Protein AF-A0A966KWI5-F1 (afdb_monomer_lite)

Structure (mmCIF, N/CA/C/O backbone):
data_AF-A0A966KWI5-F1
#
_entry.id   AF-A0A966KWI5-F1
#
loop_
_atom_site.group_PDB
_atom_site.id
_atom_site.type_symbol
_atom_site.label_atom_id
_atom_site.label_alt_id
_atom_site.label_comp_id
_atom_site.label_asym_id
_atom_site.label_entity_id
_atom_site.label_seq_id
_atom_site.pdbx_PDB_ins_code
_atom_site.Cartn_x
_atom_site.Cartn_y
_atom_site.Cartn_z
_atom_site.occupancy
_atom_site.B_iso_or_equiv
_atom_site.auth_seq_id
_atom_site.auth_comp_id
_atom_site.auth_asym_id
_atom_site.auth_atom_id
_atom_site.pdbx_PDB_model_num
ATOM 1 N N . MET A 1 1 ? 65.638 45.769 -23.137 1.00 37.91 1 MET A N 1
ATOM 2 C CA . MET A 1 1 ? 64.657 45.998 -24.219 1.00 37.91 1 MET A CA 1
ATOM 3 C C . MET A 1 1 ? 63.602 44.904 -24.096 1.00 37.91 1 MET A C 1
ATOM 5 O O . MET A 1 1 ? 63.977 43.747 -23.976 1.00 37.91 1 MET A O 1
ATOM 9 N N . ARG A 1 2 ? 62.335 45.302 -23.926 1.00 45.34 2 ARG A N 1
ATOM 10 C CA . ARG A 1 2 ? 61.154 44.465 -23.616 1.00 45.34 2 ARG A CA 1
ATOM 11 C C . ARG A 1 2 ? 60.855 43.459 -24.727 1.00 45.34 2 ARG A C 1
ATOM 13 O O . ARG A 1 2 ? 61.082 43.838 -25.860 1.00 45.34 2 ARG A O 1
ATOM 20 N N . LEU A 1 3 ? 60.252 42.308 -24.402 1.00 41.81 3 LEU A N 1
ATOM 21 C CA . LEU A 1 3 ? 59.228 41.566 -25.179 1.00 41.81 3 LEU A CA 1
ATOM 22 C C . LEU A 1 3 ? 59.050 40.169 -24.531 1.00 41.81 3 LEU A C 1
ATOM 24 O O . LEU A 1 3 ? 60.057 39.530 -24.275 1.00 41.81 3 LEU A O 1
ATOM 28 N N . HIS A 1 4 ? 57.901 39.562 -24.224 1.00 42.12 4 HIS A N 1
ATOM 29 C CA . HIS A 1 4 ? 56.489 39.901 -24.025 1.00 42.12 4 HIS A CA 1
ATOM 30 C C . HIS A 1 4 ? 55.896 38.714 -23.230 1.00 42.12 4 HIS A C 1
ATOM 32 O O . HIS A 1 4 ? 56.233 37.563 -23.502 1.00 42.12 4 HIS A O 1
ATOM 38 N N . HIS A 1 5 ? 55.010 38.980 -22.269 1.00 46.03 5 HIS A N 1
ATOM 39 C CA . HIS A 1 5 ? 54.179 37.954 -21.638 1.00 46.03 5 HIS A CA 1
ATOM 40 C C . HIS A 1 5 ? 53.128 37.473 -22.645 1.00 46.03 5 HIS A C 1
ATOM 42 O O . HIS A 1 5 ? 52.310 38.275 -23.090 1.00 46.03 5 HIS A O 1
ATOM 48 N N . VAL A 1 6 ? 53.136 36.185 -22.995 1.00 50.25 6 VAL A N 1
ATOM 49 C CA . VAL A 1 6 ? 52.039 35.556 -23.742 1.00 50.25 6 VAL A CA 1
ATOM 50 C C . VAL A 1 6 ? 51.315 34.602 -22.805 1.00 50.25 6 VAL A C 1
ATOM 52 O O . VAL A 1 6 ? 51.844 33.579 -22.378 1.00 50.25 6 VAL A O 1
ATOM 55 N N . SER A 1 7 ? 50.100 35.011 -22.460 1.00 51.38 7 SER A N 1
ATOM 56 C CA . SER A 1 7 ? 49.096 34.273 -21.712 1.00 51.38 7 SER A CA 1
ATOM 57 C C . SER A 1 7 ? 48.796 32.917 -22.353 1.00 51.38 7 SER A C 1
ATOM 59 O O . SER A 1 7 ? 48.392 32.861 -23.512 1.00 51.38 7 SER A O 1
ATOM 61 N N . VAL A 1 8 ? 48.889 31.836 -21.577 1.00 50.75 8 VAL A N 1
ATOM 62 C CA . VAL A 1 8 ? 48.226 30.561 -21.891 1.00 50.75 8 VAL A CA 1
ATOM 63 C C . VAL A 1 8 ? 47.136 30.361 -20.845 1.00 50.75 8 VAL A C 1
ATOM 65 O O . VAL A 1 8 ? 47.317 29.705 -19.826 1.00 50.75 8 VAL A O 1
ATOM 68 N N . ALA A 1 9 ? 46.009 31.026 -21.082 1.00 52.97 9 ALA A N 1
ATOM 69 C CA . ALA A 1 9 ? 44.757 30.833 -20.368 1.00 52.97 9 ALA A CA 1
ATOM 70 C C . ALA A 1 9 ? 43.683 30.513 -21.410 1.00 52.97 9 ALA A C 1
ATOM 72 O O . ALA A 1 9 ? 43.002 31.406 -21.897 1.00 52.97 9 ALA A O 1
ATOM 73 N N . ALA A 1 10 ? 43.596 29.247 -21.808 1.00 52.78 10 ALA A N 1
ATOM 74 C CA . ALA A 1 10 ? 42.456 28.644 -22.495 1.00 52.78 10 ALA A CA 1
ATOM 75 C C . ALA A 1 10 ? 42.740 27.143 -22.640 1.00 52.78 10 ALA A C 1
ATOM 77 O O . ALA A 1 10 ? 43.890 26.759 -22.800 1.00 52.78 10 ALA A O 1
ATOM 78 N N . VAL A 1 11 ? 41.695 26.315 -22.655 1.00 56.62 11 VAL A N 1
ATOM 79 C CA . VAL A 1 11 ? 41.714 24.840 -22.786 1.00 56.62 11 VAL A CA 1
ATOM 80 C C . VAL A 1 11 ? 41.785 24.061 -21.460 1.00 56.62 11 VAL A C 1
ATOM 82 O O . VAL A 1 11 ? 42.642 23.217 -21.241 1.00 56.62 11 VAL A O 1
ATOM 85 N N . ALA A 1 12 ? 40.797 24.282 -20.588 1.00 50.62 12 ALA A N 1
ATOM 86 C CA . ALA A 1 12 ? 40.360 23.270 -19.613 1.00 50.62 12 ALA A CA 1
ATOM 87 C C . ALA A 1 12 ? 38.839 23.336 -19.334 1.00 50.62 12 ALA A C 1
ATOM 89 O O . ALA A 1 12 ? 38.386 23.042 -18.235 1.00 50.62 12 ALA A O 1
ATOM 90 N N . CYS A 1 13 ? 38.033 23.750 -20.322 1.00 50.72 13 CYS A N 1
ATOM 91 C CA . CYS A 1 13 ? 36.570 23.894 -20.193 1.00 50.72 13 CYS A CA 1
ATOM 92 C C . CYS A 1 13 ? 35.756 22.905 -21.053 1.00 50.72 13 CYS A C 1
ATOM 94 O O . CYS A 1 13 ? 34.568 23.113 -21.258 1.00 50.72 13 CYS A O 1
ATOM 96 N N . ALA A 1 14 ? 36.359 21.819 -21.550 1.00 54.59 14 ALA A N 1
ATOM 97 C CA . ALA A 1 14 ? 35.672 20.847 -22.418 1.00 54.59 14 ALA A CA 1
ATOM 98 C C . ALA A 1 14 ? 35.285 19.518 -21.728 1.00 54.59 14 ALA A C 1
ATOM 100 O O . ALA A 1 14 ? 34.779 18.617 -22.386 1.00 54.59 14 ALA A O 1
ATOM 101 N N . GLY A 1 15 ? 35.518 19.373 -20.416 1.00 51.09 15 GLY A N 1
ATOM 102 C CA . GLY A 1 15 ? 35.294 18.110 -19.691 1.00 51.09 15 GLY A CA 1
ATOM 103 C C . GLY A 1 15 ? 33.918 17.942 -19.034 1.00 51.09 15 GLY A C 1
ATOM 104 O O . GLY A 1 15 ? 33.574 16.835 -18.638 1.00 51.09 15 GLY A O 1
ATOM 105 N N . LEU A 1 16 ? 33.113 19.002 -18.925 1.00 50.53 16 LEU A N 1
ATOM 106 C CA . LEU A 1 16 ? 31.747 18.924 -18.394 1.00 50.53 16 LEU A CA 1
ATOM 107 C C . LEU A 1 16 ? 30.740 18.769 -19.537 1.00 50.53 16 LEU A C 1
ATOM 109 O O . LEU A 1 16 ? 29.827 19.577 -19.698 1.00 50.53 16 LEU A O 1
ATOM 113 N N . MET A 1 17 ? 30.888 17.717 -20.346 1.00 50.53 17 MET A N 1
ATOM 114 C CA . MET A 1 17 ? 29.706 17.189 -21.017 1.00 50.53 17 MET A CA 1
ATOM 115 C C . MET A 1 17 ? 28.813 16.645 -19.913 1.00 50.53 17 MET A C 1
ATOM 117 O O . MET A 1 17 ? 29.129 15.641 -19.276 1.00 50.53 17 MET A O 1
ATOM 121 N N . ALA A 1 18 ? 27.742 17.385 -19.644 1.00 51.50 18 ALA A N 1
ATOM 122 C CA . ALA A 1 18 ? 26.632 16.943 -18.837 1.00 51.50 18 ALA A CA 1
ATOM 123 C C . ALA A 1 18 ? 26.335 15.480 -19.179 1.00 51.50 18 ALA A C 1
ATOM 125 O O . ALA A 1 18 ? 25.945 15.160 -20.302 1.00 51.50 18 ALA A O 1
ATOM 126 N N . LEU A 1 19 ? 26.519 14.595 -18.200 1.00 49.38 19 LEU A N 1
ATOM 127 C CA . LEU A 1 19 ? 25.809 13.329 -18.163 1.00 49.38 19 LEU A CA 1
ATOM 128 C C . LEU A 1 19 ? 24.331 13.695 -18.036 1.00 49.38 19 LEU A C 1
ATOM 130 O O . LEU A 1 19 ? 23.765 13.718 -16.945 1.00 49.38 19 LEU A O 1
ATOM 134 N N . SER A 1 20 ? 23.710 14.063 -19.154 1.00 49.69 20 SER A N 1
ATOM 135 C CA . SER A 1 20 ? 22.271 14.001 -19.292 1.00 49.69 20 SER A CA 1
ATOM 136 C C . SER A 1 20 ? 21.936 12.549 -19.001 1.00 49.69 20 SER A C 1
ATOM 138 O O . SER A 1 20 ? 22.238 11.668 -19.802 1.00 49.69 20 SER A O 1
ATOM 140 N N . ALA A 1 21 ? 21.412 12.276 -17.809 1.00 53.44 21 ALA A N 1
ATOM 141 C CA . ALA A 1 21 ? 20.785 11.004 -17.526 1.00 53.44 21 ALA A CA 1
ATOM 142 C C . ALA A 1 21 ? 19.612 10.902 -18.505 1.00 53.44 21 ALA A C 1
ATOM 144 O O . ALA A 1 21 ? 18.547 11.473 -18.279 1.00 53.44 21 ALA A O 1
ATOM 145 N N . TRP A 1 22 ? 19.848 10.268 -19.651 1.00 52.41 22 TRP A N 1
ATOM 146 C CA . TRP A 1 22 ? 18.795 9.929 -20.587 1.00 52.41 22 TRP A CA 1
ATOM 147 C C . TRP A 1 22 ? 17.906 8.932 -19.858 1.00 52.41 22 TRP A C 1
ATOM 149 O O . TRP A 1 22 ? 18.299 7.786 -19.635 1.00 52.41 22 TRP A O 1
ATOM 159 N N . ALA A 1 23 ? 16.735 9.393 -19.415 1.00 62.31 23 ALA A N 1
ATOM 160 C CA . ALA A 1 23 ? 15.689 8.497 -18.967 1.00 62.31 23 ALA A CA 1
ATOM 161 C C . ALA A 1 23 ? 15.410 7.541 -20.133 1.00 62.31 23 ALA A C 1
ATOM 163 O O . ALA A 1 23 ? 15.045 7.979 -21.225 1.00 62.31 23 ALA A O 1
ATOM 164 N N . GLY A 1 24 ? 15.681 6.250 -19.924 1.00 68.00 24 GLY A N 1
ATOM 165 C CA . GLY A 1 24 ? 15.338 5.224 -20.900 1.00 68.00 24 GLY A CA 1
ATOM 166 C C . GLY A 1 24 ? 13.832 5.238 -21.184 1.00 68.00 24 GLY A C 1
ATOM 167 O O . GLY A 1 24 ? 13.063 5.802 -20.399 1.00 68.00 24 GLY A O 1
ATOM 168 N N . PRO A 1 25 ? 13.390 4.640 -22.299 1.00 72.88 25 PRO A N 1
ATOM 169 C CA . PRO A 1 25 ? 11.966 4.523 -22.583 1.00 72.88 25 PRO A CA 1
ATOM 170 C C . PRO A 1 25 ? 11.237 3.863 -21.401 1.00 72.88 25 PRO A C 1
ATOM 172 O O . PRO A 1 25 ? 11.711 2.881 -20.831 1.00 72.88 25 PRO A O 1
ATOM 175 N N . LEU A 1 26 ? 10.080 4.417 -21.026 1.00 80.75 26 LEU A N 1
ATOM 176 C CA . LEU A 1 26 ? 9.190 3.840 -20.014 1.00 80.75 26 LEU A CA 1
ATOM 177 C C . LEU A 1 26 ? 8.320 2.743 -20.646 1.00 80.75 26 LEU A C 1
ATOM 179 O O . LEU A 1 26 ? 7.095 2.847 -20.704 1.00 80.75 26 LEU A O 1
ATOM 183 N N . ASP A 1 27 ? 8.964 1.700 -21.164 1.00 83.19 27 ASP A N 1
ATOM 184 C CA . ASP A 1 27 ? 8.314 0.507 -21.692 1.00 83.19 27 ASP A CA 1
ATOM 185 C C . ASP A 1 27 ? 8.237 -0.603 -20.629 1.00 83.19 27 ASP A C 1
ATOM 187 O O . ASP A 1 27 ? 9.052 -0.678 -19.708 1.00 83.19 27 ASP A O 1
ATOM 191 N N . LYS A 1 28 ? 7.228 -1.479 -20.737 1.00 86.69 28 LYS A N 1
ATOM 192 C CA . LYS A 1 28 ? 7.036 -2.639 -19.838 1.00 86.69 28 LYS A CA 1
ATOM 193 C C . LYS A 1 28 ? 7.054 -2.277 -18.343 1.00 86.69 28 LYS A C 1
ATOM 195 O O . LYS A 1 28 ? 7.599 -3.022 -17.528 1.00 86.69 28 LYS A O 1
ATOM 200 N N . THR A 1 29 ? 6.457 -1.143 -17.985 1.00 93.88 29 THR A N 1
ATOM 201 C CA . THR A 1 29 ? 6.431 -0.657 -16.603 1.00 93.88 29 THR A CA 1
ATOM 202 C C . THR A 1 29 ? 5.700 -1.631 -15.675 1.00 93.88 29 THR A C 1
ATOM 204 O O . THR A 1 29 ? 4.658 -2.198 -16.023 1.00 93.88 29 THR A O 1
ATOM 207 N N . GLU A 1 30 ? 6.237 -1.821 -14.469 1.00 95.50 30 GLU A N 1
ATOM 208 C CA . GLU A 1 30 ? 5.654 -2.663 -13.422 1.00 95.50 30 GLU A CA 1
ATOM 209 C C . GLU A 1 30 ? 5.607 -1.930 -12.077 1.00 95.50 30 GLU A C 1
ATOM 211 O O . GLU A 1 30 ? 6.585 -1.322 -11.654 1.00 95.50 30 GLU A O 1
ATOM 216 N N . CYS A 1 31 ? 4.500 -2.084 -11.349 1.00 96.38 31 CYS A N 1
ATOM 217 C CA . CYS A 1 31 ? 4.424 -1.802 -9.922 1.00 96.38 31 CYS A CA 1
ATOM 218 C C . CYS A 1 31 ? 4.156 -3.084 -9.131 1.00 96.38 31 CYS A C 1
ATOM 220 O O . CYS A 1 31 ? 3.127 -3.740 -9.309 1.00 96.38 31 CYS A O 1
ATOM 222 N N . VAL A 1 32 ? 5.076 -3.428 -8.232 1.00 96.81 32 VAL A N 1
ATOM 223 C CA . VAL A 1 32 ? 4.943 -4.557 -7.309 1.00 96.81 32 VAL A CA 1
ATOM 224 C C . VAL A 1 32 ? 4.226 -4.080 -6.050 1.00 96.81 32 VAL A C 1
ATOM 226 O O . VAL A 1 32 ? 4.755 -3.270 -5.288 1.00 96.81 32 VAL A O 1
ATOM 229 N N . ALA A 1 33 ? 3.026 -4.600 -5.807 1.00 95.81 33 ALA A N 1
ATOM 230 C CA . ALA A 1 33 ? 2.218 -4.331 -4.627 1.00 95.81 33 ALA A CA 1
ATOM 231 C C . ALA A 1 33 ? 2.449 -5.408 -3.547 1.00 95.81 33 ALA A C 1
ATOM 233 O O . ALA A 1 33 ? 2.091 -6.574 -3.754 1.00 95.81 33 ALA A O 1
ATOM 234 N N . PRO A 1 34 ? 2.948 -5.055 -2.346 1.00 93.00 3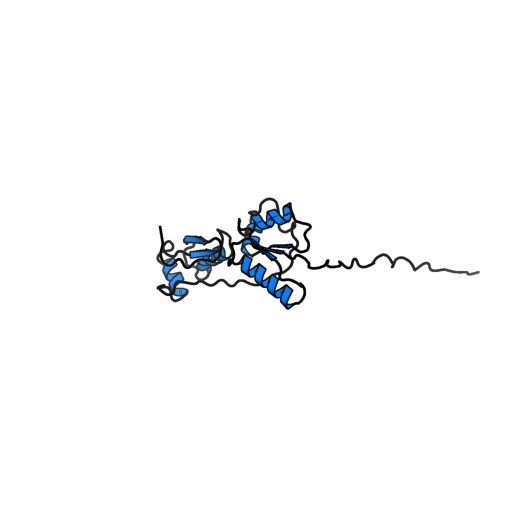4 PRO A N 1
ATOM 235 C CA . PRO A 1 34 ? 3.115 -6.007 -1.243 1.00 93.00 34 PRO A CA 1
ATOM 236 C C . PRO A 1 34 ? 1.819 -6.407 -0.512 1.00 93.00 34 PRO A C 1
ATOM 238 O O . PRO A 1 34 ? 1.795 -6.591 0.708 1.00 93.00 34 PRO A O 1
ATOM 241 N N . ALA A 1 35 ? 0.711 -6.532 -1.241 1.00 89.00 35 ALA A N 1
ATOM 242 C CA . ALA A 1 35 ? -0.606 -6.908 -0.733 1.00 89.00 35 ALA A CA 1
ATOM 243 C C . ALA A 1 35 ? -1.318 -7.855 -1.706 1.00 89.00 35 ALA A C 1
ATOM 245 O O . ALA A 1 35 ? -0.826 -8.155 -2.787 1.00 89.00 35 ALA A O 1
ATOM 246 N N . LYS A 1 36 ? -2.509 -8.312 -1.313 1.00 87.75 36 LYS A N 1
ATOM 247 C CA . LYS A 1 36 ? -3.495 -8.877 -2.242 1.00 87.75 36 LYS A CA 1
ATOM 248 C C . LYS A 1 36 ? -4.236 -7.748 -2.986 1.00 87.75 36 LYS A C 1
ATOM 250 O O . LYS A 1 36 ? -4.262 -6.622 -2.473 1.00 87.75 36 LYS A O 1
ATOM 255 N N . PRO A 1 37 ? -4.886 -8.046 -4.129 1.00 90.12 37 PRO A N 1
ATOM 256 C CA . PRO A 1 37 ? -5.750 -7.090 -4.821 1.00 90.12 37 PRO A CA 1
ATOM 257 C C . PRO A 1 37 ? -6.747 -6.409 -3.872 1.00 90.12 37 PRO A C 1
ATOM 259 O O . PRO A 1 37 ? -7.335 -7.056 -3.003 1.00 90.12 37 PRO A O 1
ATOM 262 N N . GLY A 1 38 ? -6.929 -5.096 -4.021 1.00 85.56 38 GLY A N 1
ATOM 263 C CA . GLY A 1 38 ? -7.835 -4.287 -3.202 1.00 85.56 38 GLY A CA 1
ATOM 264 C C . GLY A 1 38 ? -7.300 -3.849 -1.831 1.00 85.56 38 GLY A C 1
ATOM 265 O O . GLY A 1 38 ? -8.053 -3.225 -1.078 1.00 85.56 38 GLY A O 1
ATOM 266 N N . GLY A 1 39 ? -6.045 -4.169 -1.490 1.00 83.38 39 GLY A N 1
ATOM 267 C CA . GLY A 1 39 ? -5.347 -3.640 -0.309 1.00 83.38 39 GLY A CA 1
ATOM 268 C C . GLY A 1 39 ? -4.705 -2.262 -0.538 1.00 83.38 39 GLY A C 1
ATOM 269 O O . GLY A 1 39 ? -4.661 -1.769 -1.662 1.00 83.38 39 GLY A O 1
ATOM 270 N N . GLY A 1 40 ? -4.155 -1.652 0.518 1.00 84.69 40 GLY A N 1
ATOM 271 C CA . GLY A 1 40 ? -3.551 -0.310 0.443 1.00 84.69 40 GLY A CA 1
ATOM 272 C C . GLY A 1 40 ? -2.435 -0.185 -0.603 1.00 84.69 40 GLY A C 1
ATOM 273 O O . GLY A 1 40 ? -2.467 0.723 -1.424 1.00 84.69 40 GLY A O 1
ATOM 274 N N . PHE A 1 41 ? -1.510 -1.150 -0.659 1.00 90.81 41 PHE A N 1
ATOM 275 C CA . PHE A 1 41 ? -0.436 -1.151 -1.663 1.00 90.81 41 PHE A CA 1
ATOM 276 C C . PHE A 1 41 ? -0.934 -1.307 -3.111 1.00 90.81 41 PHE A C 1
ATOM 278 O O . PHE A 1 41 ? -0.316 -0.771 -4.026 1.00 90.81 41 PHE A O 1
ATOM 285 N N . ASP A 1 42 ? -2.048 -2.018 -3.332 1.00 92.50 42 ASP A N 1
ATOM 286 C CA . ASP A 1 42 ? -2.680 -2.113 -4.659 1.00 92.50 42 ASP A CA 1
ATOM 287 C C . ASP A 1 42 ? -3.208 -0.744 -5.099 1.00 92.50 42 ASP A C 1
ATOM 289 O O . ASP A 1 42 ? -2.995 -0.327 -6.234 1.00 92.50 42 ASP A O 1
ATOM 293 N N . LEU A 1 43 ? -3.842 -0.012 -4.176 1.00 90.44 43 LEU A N 1
ATOM 294 C CA . LEU A 1 43 ? -4.285 1.356 -4.431 1.00 90.44 43 LEU A CA 1
ATOM 295 C C . LEU A 1 43 ? -3.099 2.269 -4.766 1.00 90.44 43 LEU A C 1
ATOM 297 O O . LEU A 1 43 ? -3.180 3.023 -5.728 1.00 90.44 43 LEU A O 1
ATOM 301 N N . THR A 1 44 ? -1.984 2.161 -4.039 1.00 92.25 44 THR A N 1
ATOM 302 C CA . THR A 1 44 ? -0.750 2.904 -4.343 1.00 92.25 44 THR A CA 1
ATOM 303 C C . THR A 1 44 ? -0.261 2.636 -5.770 1.00 92.25 44 THR A C 1
ATOM 305 O O . THR A 1 44 ? 0.014 3.581 -6.507 1.00 92.25 44 THR A O 1
ATOM 308 N N . CYS A 1 45 ? -0.204 1.368 -6.194 1.00 95.19 45 CYS A N 1
ATOM 309 C CA . CYS A 1 45 ? 0.192 1.020 -7.560 1.00 95.19 45 CYS A CA 1
ATOM 310 C C . CYS A 1 45 ? -0.793 1.534 -8.616 1.00 95.19 45 CYS A C 1
ATOM 312 O O . CYS A 1 45 ? -0.365 2.001 -9.669 1.00 95.19 45 CYS A O 1
ATOM 314 N N . LYS A 1 46 ? -2.100 1.489 -8.339 1.00 93.69 46 LYS A N 1
ATOM 315 C CA . LYS A 1 46 ? -3.132 2.024 -9.240 1.00 93.69 46 LYS A CA 1
ATOM 316 C C . LYS A 1 46 ? -3.057 3.541 -9.374 1.00 93.69 46 LYS A C 1
ATOM 318 O O . LYS A 1 46 ? -3.188 4.046 -10.479 1.00 93.69 46 LYS A O 1
ATOM 323 N N . LEU A 1 47 ? -2.778 4.259 -8.286 1.00 92.25 47 LEU A N 1
ATOM 324 C CA . LEU A 1 47 ? -2.552 5.705 -8.332 1.00 92.25 47 LEU A CA 1
ATOM 325 C C . LEU A 1 47 ? -1.343 6.048 -9.206 1.00 92.25 47 LEU A C 1
ATOM 327 O O . LEU A 1 47 ? -1.436 6.933 -10.050 1.00 92.25 47 LEU A O 1
ATOM 331 N N . ALA A 1 48 ? -0.236 5.316 -9.057 1.00 93.38 48 ALA A N 1
ATOM 332 C CA . ALA A 1 48 ? 0.932 5.492 -9.917 1.00 93.38 48 ALA A CA 1
ATOM 333 C C . ALA A 1 48 ? 0.628 5.142 -11.388 1.00 93.38 48 ALA A C 1
ATOM 335 O O . ALA A 1 48 ? 1.052 5.863 -12.287 1.00 93.38 48 ALA A O 1
ATOM 336 N N . GLN A 1 49 ? -0.143 4.076 -11.636 1.00 94.06 49 GLN A N 1
ATOM 337 C CA . GLN A 1 49 ? -0.580 3.680 -12.979 1.00 94.06 49 GLN A CA 1
ATOM 338 C C . GLN A 1 49 ? -1.403 4.788 -13.646 1.00 94.06 49 GLN A C 1
ATOM 340 O O . GLN A 1 49 ? -1.073 5.186 -14.760 1.00 94.06 49 GLN A O 1
ATOM 345 N N . SER A 1 50 ? -2.437 5.299 -12.970 1.00 93.12 50 SE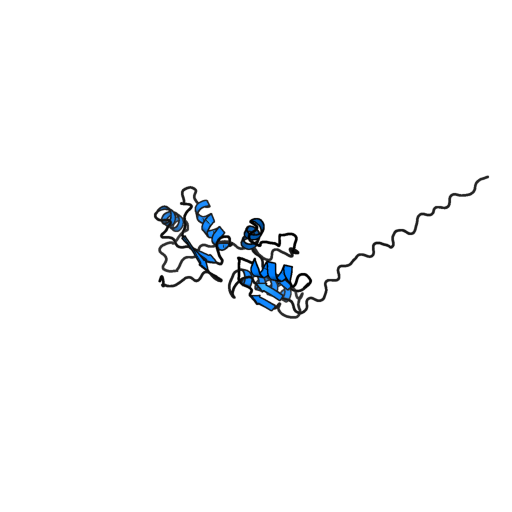R A N 1
ATOM 346 C CA . SER A 1 50 ? -3.268 6.390 -13.487 1.00 93.12 50 SER A CA 1
ATOM 347 C C . SER A 1 50 ? -2.451 7.661 -13.699 1.00 93.12 50 SER A C 1
ATOM 349 O O . SER A 1 50 ? -2.525 8.247 -14.768 1.00 93.12 50 SER A O 1
ATOM 351 N N . ALA A 1 51 ? -1.597 8.046 -12.746 1.00 92.06 51 ALA A N 1
ATOM 352 C CA . ALA A 1 51 ? -0.784 9.256 -12.864 1.00 92.06 51 ALA A CA 1
ATOM 353 C C . ALA A 1 51 ? 0.168 9.228 -14.075 1.00 92.06 51 ALA A C 1
ATOM 355 O O . ALA A 1 51 ? 0.304 10.229 -14.779 1.00 92.06 51 ALA A O 1
ATOM 356 N N . LEU A 1 52 ? 0.816 8.086 -14.337 1.00 91.75 52 LEU A N 1
ATOM 357 C CA . LEU A 1 52 ? 1.716 7.930 -15.485 1.00 91.75 52 LEU A CA 1
ATOM 358 C C . LEU A 1 52 ? 0.961 7.923 -16.819 1.00 91.75 52 LEU A C 1
ATOM 360 O O . LEU A 1 52 ? 1.422 8.536 -17.785 1.00 91.75 52 LEU A O 1
ATOM 364 N N . LEU A 1 53 ? -0.200 7.266 -16.858 1.00 92.38 53 LEU A N 1
ATOM 365 C CA . LEU A 1 53 ? -1.026 7.175 -18.057 1.00 92.38 53 LEU A CA 1
ATOM 366 C C . LEU A 1 53 ? -1.686 8.521 -18.397 1.00 92.38 53 LEU A C 1
ATOM 368 O O . LEU A 1 53 ? -1.569 8.994 -19.525 1.00 92.38 53 LEU A O 1
ATOM 372 N N . ASP A 1 54 ? -2.310 9.174 -17.416 1.00 93.31 54 ASP A N 1
ATOM 373 C CA . ASP A 1 54 ? -2.993 10.463 -17.583 1.00 93.31 54 ASP A CA 1
ATOM 374 C C . ASP A 1 54 ? -2.001 11.580 -17.938 1.00 93.31 54 ASP A C 1
ATOM 376 O O . ASP A 1 54 ? -2.291 12.454 -18.758 1.00 93.31 54 ASP A O 1
ATOM 380 N N . GLY A 1 55 ? -0.791 11.513 -17.372 1.00 91.12 55 GLY A N 1
ATOM 381 C CA . GLY A 1 55 ? 0.325 12.395 -17.711 1.00 91.12 55 GLY A CA 1
ATOM 382 C C . GLY A 1 55 ? 0.964 12.116 -19.076 1.00 91.12 55 GLY A C 1
ATOM 383 O O . GLY A 1 55 ? 1.857 12.856 -19.482 1.00 91.12 55 GLY A O 1
ATOM 384 N N . LYS A 1 56 ? 0.513 11.077 -19.798 1.00 89.94 56 LYS A N 1
ATOM 385 C CA . LYS A 1 56 ? 1.065 10.625 -21.088 1.00 89.94 56 LYS A CA 1
ATOM 386 C C . LYS A 1 56 ? 2.559 10.282 -21.024 1.00 89.94 56 LYS A C 1
ATOM 388 O O . LYS A 1 56 ? 3.275 10.432 -22.012 1.00 89.94 56 LYS A O 1
ATOM 393 N N . TYR A 1 57 ? 3.028 9.818 -19.866 1.00 88.56 57 TYR A N 1
ATOM 394 C CA . TYR A 1 57 ? 4.410 9.372 -19.671 1.00 88.56 57 TYR A CA 1
ATOM 395 C C . TYR A 1 57 ? 4.622 7.926 -20.128 1.00 88.56 57 TYR A C 1
ATOM 397 O O . TYR A 1 57 ? 5.742 7.542 -20.458 1.00 88.56 57 TYR A O 1
ATOM 405 N N . THR A 1 58 ? 3.554 7.128 -20.167 1.00 88.69 58 THR A N 1
ATOM 406 C CA . THR A 1 58 ? 3.558 5.742 -20.650 1.00 88.69 58 THR A CA 1
ATOM 407 C C . THR A 1 58 ? 2.531 5.568 -21.764 1.00 88.69 58 THR A C 1
ATOM 409 O O . THR A 1 58 ? 1.437 6.125 -21.692 1.00 88.69 58 THR A O 1
ATOM 412 N N . ALA A 1 59 ? 2.867 4.779 -22.788 1.00 86.69 59 ALA A N 1
ATOM 413 C CA . ALA A 1 59 ? 1.931 4.447 -23.866 1.00 86.69 59 ALA A CA 1
ATOM 414 C C . ALA A 1 59 ? 0.854 3.449 -23.406 1.00 86.69 59 ALA A C 1
ATOM 416 O O . ALA A 1 59 ? -0.310 3.581 -23.774 1.00 86.69 59 ALA A O 1
ATOM 417 N N . ASP A 1 60 ? 1.251 2.498 -22.558 1.00 89.75 60 ASP A N 1
ATOM 418 C CA . ASP A 1 60 ? 0.388 1.453 -22.016 1.00 89.75 60 ASP A CA 1
ATOM 419 C C . ASP A 1 60 ? 0.231 1.596 -20.494 1.00 89.75 60 ASP A C 1
ATOM 421 O O . ASP A 1 60 ? 1.132 2.119 -19.823 1.00 89.75 60 ASP A O 1
ATOM 425 N N . PRO A 1 61 ? -0.879 1.110 -19.906 1.00 89.31 61 PRO A N 1
ATOM 426 C CA . PRO A 1 61 ? -1.035 1.068 -18.459 1.00 89.31 61 PRO A CA 1
ATOM 427 C C . PRO A 1 61 ? 0.051 0.208 -17.799 1.00 89.31 61 PRO A C 1
ATOM 429 O O . PRO A 1 61 ? 0.262 -0.948 -18.169 1.00 89.31 61 PRO A O 1
ATOM 432 N N . MET A 1 62 ? 0.686 0.746 -16.757 1.00 94.44 62 MET A N 1
ATOM 433 C CA . MET A 1 62 ? 1.675 0.027 -15.949 1.00 94.44 62 MET A CA 1
ATOM 434 C C . MET A 1 62 ? 1.112 -1.280 -15.379 1.00 94.44 62 MET A C 1
ATOM 436 O O . MET A 1 62 ? 0.036 -1.293 -14.784 1.00 94.44 62 MET A O 1
ATOM 440 N N . ARG A 1 63 ? 1.844 -2.391 -15.495 1.00 95.50 63 ARG A N 1
ATOM 441 C CA . ARG A 1 63 ? 1.413 -3.687 -14.952 1.00 95.50 63 ARG A CA 1
ATOM 442 C C . ARG A 1 63 ? 1.482 -3.683 -13.425 1.00 95.50 63 ARG A C 1
ATOM 444 O O . ARG A 1 63 ? 2.503 -3.316 -12.859 1.00 95.50 63 ARG A O 1
ATOM 451 N N . VAL A 1 64 ? 0.446 -4.176 -12.748 1.00 96.56 64 VAL A N 1
ATOM 452 C CA . VAL A 1 64 ? 0.474 -4.385 -11.289 1.00 96.56 64 VAL A CA 1
ATOM 453 C C . VAL A 1 64 ? 0.698 -5.864 -10.984 1.00 96.56 64 VAL A C 1
ATOM 455 O O . VAL A 1 64 ? -0.023 -6.719 -11.499 1.00 96.56 64 VAL A O 1
ATOM 458 N N . SER A 1 65 ? 1.693 -6.180 -10.156 1.00 96.06 65 SER A N 1
ATOM 459 C CA . SER A 1 65 ? 1.921 -7.529 -9.622 1.00 96.06 65 SER A CA 1
ATOM 460 C C . SER A 1 65 ? 1.787 -7.554 -8.107 1.00 96.06 65 SER A C 1
ATOM 462 O O . SER A 1 65 ? 1.904 -6.529 -7.443 1.00 96.06 65 SER A O 1
ATOM 464 N N . TYR A 1 66 ? 1.520 -8.732 -7.549 1.00 95.38 66 TYR A N 1
ATOM 465 C CA . TYR A 1 66 ? 1.222 -8.890 -6.129 1.00 95.38 66 TYR A CA 1
ATOM 466 C C . TYR A 1 66 ? 2.239 -9.811 -5.468 1.00 95.38 66 TYR A C 1
ATOM 468 O O . TYR A 1 66 ? 2.394 -10.963 -5.868 1.00 95.38 66 TYR A O 1
ATOM 476 N N . MET A 1 67 ? 2.896 -9.313 -4.423 1.00 94.94 67 MET A N 1
ATOM 477 C CA . MET A 1 67 ? 3.873 -10.072 -3.641 1.00 94.94 67 MET A CA 1
ATOM 478 C C . MET A 1 67 ? 3.646 -9.837 -2.140 1.00 94.94 67 MET A C 1
ATOM 480 O O . MET A 1 67 ? 4.386 -9.089 -1.497 1.00 94.94 67 MET A O 1
ATOM 484 N N . PRO A 1 68 ? 2.579 -10.416 -1.561 1.00 91.19 68 PRO A N 1
ATOM 485 C CA . PRO A 1 68 ? 2.226 -10.181 -0.167 1.00 91.19 68 PRO A CA 1
ATOM 486 C C . PRO A 1 68 ? 3.250 -10.797 0.795 1.00 91.19 68 PRO A C 1
ATOM 488 O O . PRO A 1 68 ? 3.691 -11.927 0.608 1.00 91.19 68 PRO A O 1
ATOM 491 N N . GLY A 1 69 ? 3.552 -10.087 1.884 1.00 88.19 69 GLY A N 1
ATOM 492 C CA . GLY A 1 69 ? 4.343 -10.629 2.992 1.00 88.19 69 GLY A CA 1
ATOM 493 C C . GLY A 1 69 ? 5.135 -9.570 3.756 1.00 88.19 69 GLY A C 1
ATOM 494 O O . GLY A 1 69 ? 5.667 -8.629 3.169 1.00 88.19 69 GLY A O 1
ATOM 495 N N . GLY A 1 70 ? 5.196 -9.718 5.085 1.00 87.81 70 GLY A N 1
ATOM 496 C CA . GLY A 1 70 ? 6.071 -8.923 5.958 1.00 87.81 70 GLY A CA 1
ATOM 497 C C . GLY A 1 70 ? 5.887 -7.402 5.877 1.00 87.81 70 GLY A C 1
ATOM 498 O O . GLY A 1 70 ? 6.850 -6.672 6.078 1.00 87.81 70 GLY A O 1
ATOM 499 N N . ILE A 1 71 ? 4.686 -6.913 5.537 1.00 89.06 71 ILE A N 1
ATOM 500 C CA . ILE A 1 71 ? 4.395 -5.472 5.366 1.00 89.06 71 ILE A CA 1
ATOM 501 C C . ILE A 1 71 ? 5.376 -4.833 4.358 1.00 89.06 71 ILE A C 1
ATOM 503 O O . ILE A 1 71 ? 5.896 -3.740 4.561 1.00 89.06 71 ILE A O 1
ATOM 507 N N . GLY A 1 72 ? 5.680 -5.538 3.268 1.00 91.50 72 GLY A N 1
ATOM 508 C CA . GLY A 1 72 ? 6.620 -5.066 2.248 1.00 91.50 72 GLY A CA 1
ATOM 509 C C . GLY A 1 72 ? 7.973 -5.763 2.255 1.00 91.50 72 GLY A C 1
ATOM 510 O O . GLY A 1 72 ? 8.632 -5.736 1.225 1.00 91.50 72 GLY A O 1
ATOM 511 N N . ALA A 1 73 ? 8.363 -6.443 3.339 1.00 92.50 73 ALA A N 1
ATOM 512 C CA . ALA A 1 73 ? 9.697 -7.041 3.448 1.00 92.50 73 ALA A CA 1
ATOM 513 C C . ALA A 1 73 ? 10.006 -8.059 2.338 1.00 92.50 73 ALA A C 1
ATOM 515 O O . ALA A 1 73 ? 11.114 -8.078 1.811 1.00 92.50 73 ALA A O 1
ATOM 516 N N . VAL A 1 74 ? 9.024 -8.882 1.945 1.00 93.44 74 VAL A N 1
ATOM 517 C CA . VAL A 1 74 ? 9.223 -9.901 0.898 1.00 93.44 74 VAL A CA 1
ATOM 518 C C . VAL A 1 74 ? 9.487 -9.248 -0.458 1.00 93.44 74 VAL A C 1
ATOM 520 O O . VAL A 1 74 ? 10.488 -9.558 -1.097 1.00 93.44 74 VAL A O 1
ATOM 523 N N . ALA A 1 75 ? 8.627 -8.312 -0.869 1.00 94.44 75 ALA A N 1
ATOM 524 C CA . ALA A 1 75 ? 8.778 -7.590 -2.130 1.00 94.44 75 ALA A CA 1
ATOM 525 C C . ALA A 1 75 ? 10.056 -6.745 -2.160 1.00 94.44 75 ALA A C 1
ATOM 527 O O . ALA A 1 75 ? 10.786 -6.771 -3.145 1.00 94.44 75 ALA A O 1
ATOM 528 N N . TYR A 1 76 ? 10.348 -6.047 -1.061 1.00 95.06 76 TYR A N 1
ATOM 529 C CA . TYR A 1 76 ? 11.545 -5.230 -0.912 1.00 95.06 76 TYR A CA 1
ATOM 530 C C . TYR A 1 76 ? 12.813 -6.062 -1.110 1.00 95.06 76 TYR A C 1
ATOM 532 O O . TYR A 1 76 ? 13.612 -5.783 -1.999 1.00 95.06 76 TYR A O 1
ATOM 540 N N . ASN A 1 77 ? 12.949 -7.147 -0.345 1.00 94.44 77 ASN A N 1
ATOM 541 C CA . ASN A 1 77 ? 14.129 -8.000 -0.408 1.00 94.44 77 ASN A CA 1
ATOM 542 C C . ASN A 1 77 ? 14.256 -8.705 -1.762 1.00 94.44 77 ASN A C 1
ATOM 544 O O . ASN A 1 77 ? 15.366 -8.836 -2.268 1.00 94.44 77 ASN A O 1
ATOM 548 N N . ALA A 1 78 ? 13.145 -9.141 -2.366 1.00 94.44 78 ALA A N 1
ATOM 549 C CA . ALA A 1 78 ? 13.170 -9.785 -3.675 1.00 94.44 78 ALA A CA 1
ATOM 550 C C . ALA A 1 78 ? 13.673 -8.834 -4.772 1.00 94.44 78 ALA A C 1
ATOM 552 O O . ALA A 1 78 ? 14.538 -9.217 -5.559 1.00 94.44 78 ALA A O 1
ATOM 553 N N . ILE A 1 79 ? 13.180 -7.591 -4.804 1.00 94.62 79 ILE A N 1
ATOM 554 C CA . ILE A 1 79 ? 13.598 -6.610 -5.813 1.00 94.62 79 ILE A CA 1
ATOM 555 C C . ILE A 1 79 ? 15.048 -6.182 -5.605 1.00 94.62 79 ILE A C 1
ATOM 557 O O . ILE A 1 79 ? 15.823 -6.229 -6.557 1.00 94.62 79 ILE A O 1
ATOM 561 N N . VAL A 1 80 ? 15.443 -5.850 -4.375 1.00 94.00 80 VAL A N 1
ATOM 562 C CA . VAL A 1 80 ? 16.822 -5.434 -4.079 1.00 94.00 80 VAL A CA 1
ATOM 563 C C . VAL A 1 80 ? 17.822 -6.554 -4.385 1.00 94.00 80 VAL A C 1
ATOM 565 O O . VAL A 1 80 ? 18.880 -6.302 -4.954 1.00 94.00 80 VAL A O 1
ATOM 568 N N . ALA A 1 81 ? 17.490 -7.805 -4.053 1.00 94.06 81 ALA A N 1
ATOM 569 C CA . ALA A 1 81 ? 18.405 -8.925 -4.249 1.00 94.06 81 ALA A CA 1
ATOM 570 C C . ALA A 1 81 ? 18.491 -9.408 -5.705 1.00 94.06 81 ALA A C 1
ATOM 572 O O . ALA A 1 81 ? 19.558 -9.847 -6.128 1.00 94.06 81 ALA A O 1
ATOM 573 N N . GLN A 1 82 ? 17.380 -9.397 -6.449 1.00 93.56 82 GLN A N 1
ATOM 574 C CA . GLN A 1 82 ? 17.282 -10.106 -7.736 1.00 93.56 82 GLN A CA 1
ATOM 575 C C . GLN A 1 82 ? 17.075 -9.180 -8.935 1.00 93.56 82 GLN A C 1
ATOM 577 O O . GLN A 1 82 ? 17.448 -9.540 -10.048 1.00 93.56 82 GLN A O 1
ATOM 582 N N . ARG A 1 83 ? 16.463 -8.009 -8.732 1.00 92.81 83 ARG A N 1
ATOM 583 C CA . ARG A 1 83 ? 16.037 -7.092 -9.801 1.00 92.81 83 ARG A CA 1
ATOM 584 C C . ARG A 1 83 ? 16.514 -5.633 -9.589 1.00 92.81 83 ARG A C 1
ATOM 586 O O . ARG A 1 83 ? 15.787 -4.722 -9.979 1.00 92.81 83 ARG A O 1
ATOM 593 N N . PRO A 1 84 ? 17.711 -5.349 -9.020 1.00 87.25 84 PRO A N 1
ATOM 594 C CA . PRO A 1 84 ? 18.101 -3.978 -8.655 1.00 87.25 84 PRO A CA 1
ATOM 595 C C . PRO A 1 84 ? 18.360 -3.058 -9.859 1.00 87.25 84 PRO A C 1
ATOM 597 O O . PRO A 1 84 ? 18.323 -1.839 -9.719 1.00 87.25 84 PRO A O 1
ATOM 600 N N . ALA A 1 85 ? 18.637 -3.628 -11.036 1.00 86.19 85 ALA A N 1
ATOM 601 C CA . ALA A 1 85 ? 18.942 -2.884 -12.260 1.00 86.19 85 ALA A CA 1
ATOM 602 C C . ALA A 1 85 ? 17.705 -2.588 -13.130 1.00 86.19 85 ALA A C 1
ATOM 604 O O . ALA A 1 85 ? 17.830 -2.000 -14.205 1.00 86.19 85 ALA A O 1
ATOM 605 N N . GLU A 1 86 ? 16.512 -3.018 -12.715 1.00 89.00 86 GLU A N 1
ATOM 606 C CA . GLU A 1 86 ? 15.300 -2.794 -13.495 1.00 89.00 86 GLU A CA 1
ATOM 607 C C . GLU A 1 86 ? 14.764 -1.373 -13.317 1.00 89.00 86 GLU A C 1
ATOM 609 O O . GLU A 1 86 ? 14.135 -1.035 -12.318 1.00 89.00 86 GLU A O 1
ATOM 614 N N . ASN A 1 87 ? 14.976 -0.537 -14.332 1.00 86.88 87 ASN A N 1
ATOM 615 C CA . ASN A 1 87 ? 14.650 0.889 -14.273 1.00 86.88 87 ASN A CA 1
ATOM 616 C C . ASN A 1 87 ? 13.144 1.204 -14.315 1.00 86.88 87 ASN A C 1
ATOM 618 O O . ASN A 1 87 ? 12.743 2.271 -13.851 1.00 86.88 87 ASN A O 1
ATOM 622 N N . ASN A 1 88 ? 12.327 0.288 -14.846 1.00 91.50 88 ASN A N 1
ATOM 623 C CA 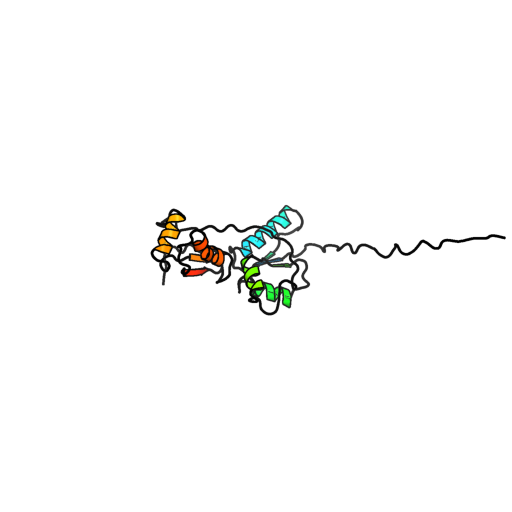. ASN A 1 88 ? 10.888 0.481 -15.077 1.00 91.50 88 ASN A CA 1
ATOM 624 C C . ASN A 1 88 ? 10.012 -0.286 -14.066 1.00 91.50 88 ASN A C 1
ATOM 626 O O . ASN A 1 88 ? 8.795 -0.374 -14.242 1.00 91.50 88 ASN A O 1
ATOM 630 N N . THR A 1 89 ? 10.622 -0.824 -13.004 1.00 94.12 89 THR A N 1
ATOM 631 C CA . THR A 1 89 ? 9.937 -1.543 -11.925 1.00 94.12 89 THR A CA 1
ATOM 632 C C . THR A 1 89 ? 9.959 -0.702 -10.653 1.00 94.12 89 THR A C 1
ATOM 634 O O . THR A 1 89 ? 11.017 -0.317 -10.160 1.00 94.12 89 THR A O 1
ATOM 637 N N . ILE A 1 90 ? 8.784 -0.440 -10.087 1.00 94.69 90 ILE A N 1
ATOM 638 C CA . ILE A 1 90 ? 8.627 0.249 -8.804 1.00 94.69 90 ILE A CA 1
ATOM 639 C C . ILE A 1 90 ? 7.983 -0.682 -7.777 1.00 94.69 90 ILE A C 1
ATOM 641 O O . ILE A 1 90 ? 7.222 -1.585 -8.120 1.00 94.69 90 ILE A O 1
ATOM 645 N N . VAL A 1 91 ? 8.267 -0.462 -6.494 1.00 95.50 91 VAL A N 1
ATOM 646 C CA . VAL A 1 91 ? 7.651 -1.212 -5.391 1.00 95.50 91 VAL A CA 1
ATOM 647 C C . VAL A 1 91 ? 6.808 -0.257 -4.567 1.00 95.50 91 VAL A C 1
ATOM 649 O O . VAL A 1 91 ? 7.306 0.766 -4.098 1.00 95.50 91 VAL A O 1
ATOM 652 N N . ALA A 1 92 ? 5.534 -0.590 -4.368 1.00 94.88 92 ALA A N 1
ATOM 653 C CA . ALA A 1 92 ? 4.687 0.182 -3.473 1.00 94.88 92 ALA A CA 1
ATOM 654 C C . ALA A 1 92 ? 5.190 0.045 -2.029 1.00 94.88 92 ALA A C 1
ATOM 656 O O . ALA A 1 92 ? 5.385 -1.059 -1.519 1.00 94.88 92 ALA A O 1
ATOM 657 N N . PHE A 1 93 ? 5.366 1.182 -1.363 1.00 92.75 93 PHE A N 1
ATOM 658 C CA . PHE A 1 93 ?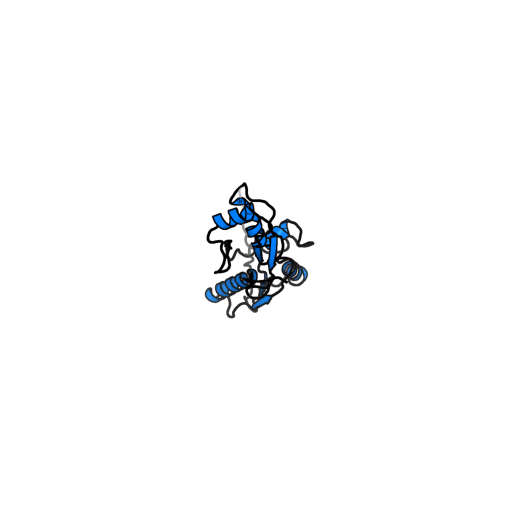 5.899 1.269 -0.009 1.00 92.75 93 PHE A CA 1
ATOM 659 C C . PHE A 1 93 ? 5.012 2.174 0.850 1.00 92.75 93 PHE A C 1
ATOM 661 O O . PHE A 1 93 ? 4.331 3.057 0.336 1.00 92.75 93 PHE A O 1
ATOM 668 N N . SER A 1 94 ? 4.979 1.929 2.159 1.00 89.94 94 SER A N 1
ATOM 669 C CA . SER A 1 94 ? 4.081 2.613 3.099 1.00 89.94 94 SER A CA 1
ATOM 670 C C . SER A 1 94 ? 4.832 3.052 4.349 1.00 89.94 94 SER A C 1
ATOM 672 O O . SER A 1 94 ? 5.905 2.525 4.645 1.00 89.94 94 SER A O 1
ATOM 674 N N . GLY A 1 95 ? 4.240 3.936 5.155 1.00 87.12 95 GLY A N 1
ATOM 675 C CA . GLY A 1 95 ? 4.834 4.315 6.442 1.00 87.12 95 GLY A CA 1
ATOM 676 C C . GLY A 1 95 ? 5.006 3.135 7.412 1.00 87.12 95 GLY A C 1
ATOM 677 O O . GLY A 1 95 ? 5.924 3.135 8.222 1.00 87.12 95 GLY A O 1
ATOM 678 N N . GLY A 1 96 ? 4.180 2.088 7.303 1.00 87.50 96 GLY A N 1
ATOM 679 C CA . GLY A 1 96 ? 4.311 0.866 8.108 1.00 87.50 96 GLY A CA 1
ATOM 680 C C . GLY A 1 96 ? 5.480 -0.001 7.645 1.00 87.50 96 GLY A C 1
ATOM 681 O O . GLY A 1 96 ? 6.194 -0.579 8.461 1.00 87.50 96 GLY A O 1
ATOM 682 N N . SER A 1 97 ? 5.726 -0.032 6.333 1.00 90.81 97 SER A N 1
ATOM 683 C CA . SER A 1 97 ? 6.935 -0.637 5.767 1.00 90.81 97 SER A CA 1
ATOM 684 C C . SER A 1 97 ? 8.179 0.109 6.236 1.00 90.81 97 SER A C 1
ATOM 686 O O . SER A 1 97 ? 9.135 -0.526 6.667 1.00 90.81 97 SER A O 1
ATOM 688 N N . LEU A 1 98 ? 8.135 1.446 6.230 1.00 90.56 98 LEU A N 1
ATOM 689 C CA . LEU A 1 98 ? 9.244 2.288 6.674 1.00 90.56 98 LEU A CA 1
ATOM 690 C C . LEU A 1 98 ? 9.546 2.103 8.161 1.00 90.56 98 LEU A C 1
ATOM 692 O O . LEU A 1 98 ? 10.707 1.953 8.527 1.00 90.56 98 LEU A O 1
ATOM 696 N N . LEU A 1 99 ? 8.516 2.044 9.013 1.00 89.62 99 LEU A N 1
ATOM 697 C CA . LEU A 1 99 ? 8.709 1.757 10.434 1.00 89.62 99 LEU A CA 1
ATOM 698 C C . LEU A 1 99 ? 9.365 0.389 10.635 1.00 89.62 99 LEU A C 1
ATOM 700 O O . LEU A 1 99 ? 10.310 0.267 11.407 1.00 89.62 99 LEU A O 1
ATOM 704 N N . ASN A 1 100 ? 8.882 -0.646 9.947 1.00 90.75 100 ASN A N 1
ATOM 705 C CA . ASN A 1 100 ? 9.462 -1.979 10.071 1.00 90.75 100 ASN A CA 1
ATOM 706 C C . ASN A 1 100 ? 10.905 -2.042 9.549 1.00 90.75 100 ASN A C 1
ATOM 708 O O . ASN A 1 100 ? 11.724 -2.733 10.155 1.00 90.75 100 ASN A O 1
ATOM 712 N N . LEU A 1 101 ? 11.219 -1.321 8.471 1.00 92.81 101 LEU A N 1
ATOM 713 C CA . LEU A 1 101 ? 12.580 -1.166 7.961 1.00 92.81 101 LEU A CA 1
ATOM 714 C C . LEU A 1 101 ? 13.479 -0.503 9.015 1.00 92.81 101 LEU A C 1
ATOM 716 O O . LEU A 1 101 ? 14.506 -1.068 9.374 1.00 92.81 101 LEU A O 1
ATOM 720 N N . ALA A 1 102 ? 13.038 0.616 9.600 1.00 90.94 102 ALA A N 1
ATOM 721 C CA . ALA A 1 102 ? 13.758 1.323 10.662 1.00 90.94 102 ALA A CA 1
ATOM 722 C C . ALA A 1 102 ? 13.925 0.484 11.945 1.00 90.94 102 ALA A C 1
ATOM 724 O O . ALA A 1 102 ? 14.893 0.644 12.681 1.00 90.94 102 ALA A O 1
ATOM 725 N N . GLN A 1 103 ? 12.999 -0.441 12.210 1.00 90.25 103 GLN A N 1
ATOM 726 C CA . GLN A 1 103 ? 13.092 -1.417 13.301 1.00 90.25 103 GLN A CA 1
ATOM 727 C C . GLN A 1 103 ? 13.978 -2.632 12.965 1.00 90.25 103 GLN A C 1
ATOM 729 O O . GLN A 1 103 ? 14.034 -3.573 13.756 1.00 90.25 103 GLN A O 1
ATOM 734 N N . GLY A 1 104 ? 14.621 -2.669 11.794 1.00 90.62 104 GLY A N 1
ATOM 735 C CA . GLY A 1 104 ? 15.480 -3.776 11.364 1.00 90.62 104 GLY A CA 1
ATOM 736 C C . GLY A 1 104 ? 14.728 -5.058 10.991 1.00 90.62 104 GLY A C 1
ATOM 737 O O . GLY A 1 104 ? 15.338 -6.111 10.819 1.00 90.62 104 GLY A O 1
ATOM 738 N N . LYS A 1 105 ? 13.398 -5.011 10.833 1.00 90.00 105 LYS A N 1
ATOM 739 C CA . LYS A 1 105 ? 12.575 -6.202 10.543 1.00 90.00 105 LYS A CA 1
ATOM 740 C C . LYS A 1 105 ? 12.686 -6.691 9.098 1.00 90.00 105 LYS A C 1
ATOM 742 O O . LYS A 1 105 ? 12.187 -7.768 8.786 1.00 90.00 105 LYS A O 1
ATOM 747 N N . PHE A 1 106 ? 13.301 -5.905 8.217 1.00 91.38 106 PHE A N 1
ATOM 748 C CA . PHE A 1 106 ? 13.534 -6.271 6.816 1.00 91.38 106 PHE A CA 1
ATOM 749 C C . PHE A 1 106 ? 14.816 -7.106 6.644 1.00 91.38 106 PHE A C 1
ATOM 751 O O . PHE A 1 106 ? 15.011 -7.739 5.605 1.00 91.38 106 PHE A O 1
ATOM 758 N N . GLY A 1 107 ? 15.638 -7.208 7.695 1.00 89.44 107 GLY A N 1
ATOM 759 C CA . GLY A 1 107 ? 16.823 -8.052 7.727 1.00 89.44 107 GLY A CA 1
ATOM 760 C C . GLY A 1 107 ? 18.030 -7.369 7.096 1.00 89.44 107 GLY A C 1
ATOM 761 O O . GLY A 1 107 ? 18.494 -6.352 7.595 1.00 89.44 107 GLY A O 1
ATOM 762 N N . ARG A 1 108 ? 18.569 -7.973 6.031 1.00 87.56 108 ARG A N 1
ATOM 763 C CA . ARG A 1 108 ? 19.865 -7.600 5.444 1.00 87.56 108 ARG A CA 1
ATOM 764 C C . ARG A 1 108 ? 19.877 -6.216 4.790 1.00 87.56 108 ARG A C 1
ATOM 766 O O . ARG A 1 108 ? 20.919 -5.572 4.822 1.00 87.56 108 ARG A O 1
ATOM 773 N N . TYR A 1 109 ? 18.777 -5.824 4.152 1.00 91.38 109 TYR A N 1
ATOM 774 C CA . TYR A 1 109 ? 18.718 -4.618 3.330 1.00 91.38 109 TYR A CA 1
ATOM 775 C C . TYR A 1 109 ? 18.087 -3.456 4.101 1.00 91.38 109 TYR A C 1
ATOM 777 O O . TYR A 1 109 ? 17.057 -3.628 4.759 1.00 91.38 109 TYR A O 1
ATOM 785 N N . GLY A 1 110 ? 18.714 -2.287 4.007 1.00 92.00 110 GLY A N 1
ATOM 786 C CA . GLY A 1 110 ? 18.340 -1.038 4.664 1.00 92.00 110 GLY A CA 1
ATOM 787 C C . GLY A 1 110 ? 17.868 0.026 3.676 1.00 92.00 110 GLY A C 1
ATOM 788 O O . GLY A 1 110 ? 17.748 -0.217 2.478 1.00 92.00 110 GLY A O 1
ATOM 789 N N . GLU A 1 111 ? 17.613 1.231 4.176 1.00 91.38 111 GLU A N 1
ATOM 790 C CA . GLU A 1 111 ? 17.083 2.379 3.429 1.00 91.38 111 GLU A CA 1
ATOM 791 C C . GLU A 1 111 ? 17.996 2.900 2.312 1.00 91.38 111 GLU A C 1
ATOM 793 O O . GLU A 1 111 ? 17.522 3.615 1.428 1.00 91.38 111 GLU A O 1
ATOM 798 N N . ASN A 1 112 ? 19.279 2.534 2.352 1.00 92.44 112 ASN A N 1
ATOM 799 C CA . ASN A 1 112 ? 20.293 2.938 1.377 1.00 92.44 112 ASN A CA 1
ATOM 800 C C . ASN A 1 112 ? 20.414 1.965 0.192 1.00 92.44 112 ASN A C 1
ATOM 802 O O . ASN A 1 112 ? 21.089 2.279 -0.783 1.00 92.44 112 ASN A O 1
ATOM 806 N N . ASP A 1 113 ? 19.757 0.802 0.252 1.00 92.12 113 ASP A N 1
ATOM 807 C CA . ASP A 1 113 ? 19.805 -0.212 -0.813 1.00 92.12 113 ASP A CA 1
ATOM 808 C C . ASP A 1 113 ? 18.759 0.022 -1.918 1.00 92.12 113 ASP A C 1
ATOM 810 O O . ASP A 1 113 ? 18.655 -0.754 -2.869 1.00 92.12 113 ASP A O 1
ATOM 814 N N . VAL A 1 114 ? 17.961 1.087 -1.799 1.00 91.56 114 VAL A N 1
ATOM 815 C CA . VAL A 1 114 ? 16.918 1.457 -2.759 1.00 91.56 114 VAL A CA 1
ATOM 816 C C . VAL A 1 114 ? 16.994 2.927 -3.131 1.00 91.56 114 VAL A C 1
ATOM 818 O O . VAL A 1 114 ? 17.444 3.778 -2.366 1.00 91.56 114 VAL A O 1
ATOM 821 N N . ARG A 1 115 ? 16.463 3.246 -4.312 1.00 91.06 115 ARG A N 1
ATOM 822 C CA . ARG A 1 115 ? 16.220 4.626 -4.721 1.00 91.06 115 ARG A CA 1
ATOM 823 C C . ARG A 1 115 ? 14.789 5.024 -4.377 1.00 91.06 115 ARG A C 1
ATOM 825 O O . ARG A 1 115 ? 13.845 4.568 -5.020 1.00 91.06 115 ARG A O 1
ATOM 832 N N . TRP A 1 116 ? 14.633 5.916 -3.406 1.00 91.75 116 TRP A N 1
ATOM 833 C CA . TRP A 1 116 ? 13.344 6.533 -3.095 1.00 91.75 116 TRP A CA 1
ATOM 834 C C . TRP A 1 116 ? 12.904 7.435 -4.252 1.00 91.75 116 TRP A C 1
ATOM 836 O O . TRP A 1 116 ? 13.645 8.325 -4.661 1.00 91.75 116 TRP A O 1
ATOM 846 N N . LEU A 1 117 ? 11.719 7.172 -4.809 1.00 90.06 117 LEU A N 1
ATOM 847 C CA . LEU A 1 117 ? 11.233 7.863 -6.009 1.00 90.06 117 LEU A CA 1
ATOM 848 C C . LEU A 1 117 ? 10.347 9.058 -5.661 1.00 90.06 117 LEU A C 1
ATOM 850 O O . LEU A 1 117 ? 10.691 10.196 -5.959 1.00 90.06 117 LEU A O 1
ATOM 854 N N . ALA A 1 118 ? 9.196 8.795 -5.045 1.00 89.06 118 ALA A N 1
ATOM 855 C CA . ALA A 1 118 ? 8.218 9.819 -4.708 1.00 89.06 118 ALA A CA 1
ATOM 856 C C . ALA A 1 118 ? 7.227 9.309 -3.658 1.00 89.06 118 ALA A C 1
ATOM 858 O O . ALA A 1 118 ? 6.951 8.111 -3.567 1.00 89.06 118 ALA A O 1
ATOM 859 N N . ALA A 1 119 ? 6.637 10.243 -2.913 1.00 87.94 119 ALA A N 1
ATOM 860 C CA . ALA A 1 119 ? 5.419 9.997 -2.156 1.00 87.94 119 ALA A CA 1
ATOM 861 C C . ALA A 1 119 ? 4.214 10.256 -3.072 1.00 87.94 119 ALA A C 1
ATOM 863 O O . ALA A 1 119 ? 4.004 11.381 -3.516 1.00 87.94 119 ALA A O 1
ATOM 864 N N . VAL A 1 120 ? 3.436 9.214 -3.371 1.00 84.62 120 VAL A N 1
ATOM 865 C CA . VAL A 1 120 ? 2.295 9.301 -4.307 1.00 84.62 120 VAL A CA 1
ATOM 866 C C . VAL A 1 120 ? 0.964 9.627 -3.627 1.00 84.62 120 VAL A C 1
ATOM 868 O O . VAL A 1 120 ? -0.022 9.908 -4.299 1.00 84.62 120 VAL A O 1
ATOM 871 N N . GLY A 1 121 ? 0.910 9.581 -2.297 1.00 79.50 121 GLY A N 1
ATOM 872 C CA . GLY A 1 121 ? -0.302 9.889 -1.552 1.00 79.50 121 GLY A CA 1
ATOM 873 C C . GLY A 1 121 ? -0.100 9.832 -0.044 1.00 79.50 121 GLY A C 1
ATOM 874 O O . GLY A 1 121 ? 0.849 9.222 0.450 1.00 79.50 121 GLY A O 1
ATOM 875 N N . SER A 1 122 ? -1.032 10.461 0.667 1.00 81.44 122 SER A N 1
ATOM 876 C CA . SER A 1 122 ? -1.135 10.421 2.125 1.00 81.44 122 SER A CA 1
ATOM 877 C C . SER A 1 122 ? -2.341 9.579 2.516 1.00 81.44 122 SER A C 1
ATOM 879 O O . SER A 1 122 ? -3.424 9.755 1.958 1.00 81.44 122 SER A O 1
ATOM 881 N N . ASP A 1 123 ? -2.164 8.675 3.479 1.00 74.81 123 ASP A N 1
ATOM 882 C CA . ASP A 1 123 ? -3.253 7.863 4.007 1.00 74.81 123 ASP A CA 1
ATOM 883 C C . ASP A 1 123 ? -3.812 8.476 5.299 1.00 74.81 123 ASP A C 1
ATOM 885 O O . ASP A 1 123 ? -3.098 8.736 6.266 1.00 74.81 123 ASP A O 1
ATOM 889 N N . PHE A 1 124 ? -5.117 8.736 5.328 1.00 77.56 124 PHE A N 1
ATOM 890 C CA . PHE A 1 124 ? -5.790 9.190 6.542 1.00 77.56 124 PHE A CA 1
ATOM 891 C C . PHE A 1 124 ? -6.458 7.994 7.211 1.00 77.56 124 PHE A C 1
ATOM 893 O O . PHE A 1 124 ? -7.156 7.210 6.569 1.00 77.56 124 PHE A O 1
ATOM 900 N N . GLY A 1 125 ? -6.215 7.830 8.511 1.00 76.69 125 GLY A N 1
ATOM 901 C CA . GLY A 1 125 ? -6.867 6.784 9.288 1.00 76.69 125 GLY A CA 1
ATOM 902 C C . GLY A 1 125 ? -8.338 7.105 9.499 1.00 76.69 125 GLY A C 1
ATOM 903 O O . GLY A 1 125 ? -8.669 8.188 9.973 1.00 76.69 125 GLY A O 1
ATOM 904 N N . ALA A 1 126 ? -9.206 6.149 9.189 1.00 81.44 126 ALA A N 1
ATOM 905 C CA . ALA A 1 126 ? -10.620 6.213 9.517 1.00 81.44 126 ALA A CA 1
ATOM 906 C C . ALA A 1 126 ? -10.999 4.980 10.336 1.00 81.44 126 ALA A C 1
ATOM 908 O O . ALA A 1 126 ? -10.638 3.856 9.984 1.00 81.44 126 ALA A O 1
ATOM 909 N N . VAL A 1 127 ? -11.747 5.189 11.419 1.00 84.00 127 VAL A N 1
ATOM 910 C CA . VAL A 1 127 ? -12.398 4.092 12.133 1.00 84.00 127 VAL A CA 1
ATOM 911 C C . VAL A 1 127 ? -13.775 3.903 11.525 1.00 84.00 127 VAL A C 1
ATOM 913 O O . VAL A 1 127 ? -14.595 4.818 11.530 1.00 84.00 127 VAL A O 1
ATOM 916 N N . ILE A 1 128 ? -14.013 2.711 10.990 1.00 86.94 128 ILE A N 1
ATOM 917 C CA . ILE A 1 128 ? -15.269 2.347 10.345 1.00 86.94 128 ILE A CA 1
ATOM 918 C C . ILE A 1 128 ? -15.868 1.187 11.130 1.00 86.94 128 ILE A C 1
ATOM 920 O O . ILE A 1 128 ? -15.178 0.225 11.466 1.00 86.94 128 ILE A O 1
ATOM 924 N N . VAL A 1 129 ? -17.160 1.285 11.418 1.00 89.44 129 VAL A N 1
ATOM 925 C CA . VAL A 1 129 ? -17.927 0.249 12.110 1.00 89.44 129 VAL A CA 1
ATOM 926 C C . VAL A 1 129 ? -18.979 -0.336 11.173 1.00 89.44 129 VAL A C 1
ATOM 928 O O . VAL A 1 129 ? -19.302 0.252 10.142 1.00 89.44 129 VAL A O 1
ATOM 931 N N . ALA A 1 130 ? -19.509 -1.511 11.514 1.00 89.19 130 ALA A N 1
ATOM 932 C CA . ALA A 1 130 ? -20.658 -2.062 10.803 1.00 89.19 130 ALA A CA 1
ATOM 933 C C . ALA A 1 130 ? -21.882 -1.143 10.958 1.00 89.19 130 ALA A C 1
ATOM 935 O O . ALA A 1 130 ? -22.021 -0.455 11.969 1.00 89.19 130 ALA A O 1
ATOM 936 N N . ASP A 1 131 ? -22.790 -1.168 9.984 1.00 89.75 131 ASP A N 1
ATOM 937 C CA . ASP A 1 131 ? -23.979 -0.303 9.973 1.00 89.75 131 ASP A CA 1
ATOM 938 C C . ASP A 1 131 ? -24.869 -0.508 11.219 1.00 89.75 131 ASP A C 1
ATOM 940 O O . ASP A 1 131 ? -25.323 0.434 11.876 1.00 89.75 131 ASP A O 1
ATOM 944 N N . ASN A 1 132 ? -24.988 -1.766 11.654 1.00 90.50 132 ASN A N 1
ATOM 945 C CA . ASN A 1 132 ? -25.691 -2.169 12.871 1.00 90.50 132 ASN A CA 1
ATOM 946 C C . ASN A 1 132 ? -24.881 -1.981 14.172 1.00 90.50 132 ASN A C 1
ATOM 948 O O . ASN A 1 132 ? -25.282 -2.484 15.221 1.00 90.50 132 ASN A O 1
ATOM 952 N N . SER A 1 133 ? -23.740 -1.289 14.133 1.00 88.81 133 SER A N 1
ATOM 953 C CA . SER A 1 133 ? -22.910 -1.063 15.317 1.00 88.81 133 SER A CA 1
ATOM 954 C C . SER A 1 133 ? -23.593 -0.121 16.316 1.00 88.81 133 SER A C 1
ATOM 956 O O . SER A 1 133 ? -24.142 0.912 15.903 1.00 88.81 133 SER A O 1
ATOM 958 N N . PRO A 1 134 ? -23.507 -0.411 17.629 1.00 87.62 134 PRO A N 1
ATOM 959 C CA . PRO A 1 134 ? -23.943 0.511 18.675 1.00 87.62 134 PRO A CA 1
ATOM 960 C C . PRO A 1 134 ? -23.007 1.721 18.825 1.00 87.62 134 PRO A C 1
ATOM 962 O O . PRO A 1 134 ? -23.399 2.719 19.417 1.00 87.62 134 PRO A O 1
ATOM 965 N N . LEU A 1 135 ? -21.780 1.653 18.295 1.00 89.94 135 LEU A N 1
ATOM 966 C CA . LEU A 1 135 ? -20.827 2.762 18.323 1.00 89.94 135 LEU A CA 1
ATOM 967 C C . LEU A 1 135 ? -21.192 3.760 17.223 1.00 89.94 135 LEU A C 1
ATOM 969 O O . LEU A 1 135 ? -21.117 3.416 16.044 1.00 89.94 135 LEU A O 1
ATOM 973 N N . LYS A 1 136 ? -21.584 4.981 17.596 1.00 90.38 136 LYS A N 1
ATOM 974 C CA . LYS A 1 136 ? -21.979 6.031 16.641 1.00 90.38 136 LYS A CA 1
ATOM 975 C C . LYS A 1 136 ? -20.995 7.195 16.596 1.00 90.38 136 LYS A C 1
ATOM 977 O O . LYS A 1 136 ? -21.017 7.983 15.657 1.00 90.38 136 LYS A O 1
ATOM 982 N N . SER A 1 137 ? -20.108 7.286 17.579 1.00 90.19 137 SER A N 1
ATOM 983 C CA . SER A 1 137 ? -19.091 8.324 17.665 1.00 90.19 137 SER A CA 1
ATOM 984 C C . SER A 1 137 ? -17.751 7.782 18.163 1.00 90.19 137 SER A C 1
ATOM 986 O O . SER A 1 137 ? -17.664 6.723 18.788 1.00 90.19 137 SER A O 1
ATOM 988 N N . MET A 1 138 ? -16.691 8.564 17.951 1.00 85.19 138 MET A N 1
ATOM 989 C CA . MET A 1 138 ? -15.373 8.284 18.530 1.00 85.19 138 MET A CA 1
ATOM 990 C C . MET A 1 138 ? -15.414 8.254 20.069 1.00 85.19 138 MET A C 1
ATOM 992 O O . MET A 1 138 ? -14.695 7.486 20.703 1.00 85.19 138 MET A O 1
ATOM 996 N N . LYS A 1 139 ? -16.297 9.050 20.687 1.00 86.25 139 LYS A N 1
ATOM 997 C CA . LYS A 1 139 ? -16.490 9.058 22.143 1.00 86.25 139 LYS A CA 1
ATOM 998 C C . LYS A 1 139 ? -17.061 7.732 22.648 1.00 86.25 139 LYS A C 1
ATOM 1000 O O . LYS A 1 139 ? -16.629 7.252 23.698 1.00 86.25 139 LYS A O 1
ATOM 1005 N N . ASP A 1 140 ? -17.984 7.132 21.899 1.00 87.88 140 ASP A N 1
ATOM 1006 C CA . ASP A 1 140 ? -18.555 5.826 22.245 1.00 87.88 140 ASP A CA 1
ATOM 1007 C C . ASP A 1 140 ? -17.487 4.740 22.163 1.00 87.88 140 ASP A C 1
ATOM 1009 O O . ASP A 1 140 ? -17.397 3.899 23.054 1.00 87.88 140 ASP A O 1
ATOM 1013 N N . LEU A 1 141 ? -16.630 4.799 21.136 1.00 85.94 141 LEU A N 1
ATOM 1014 C CA . LEU A 1 141 ? -15.506 3.880 20.980 1.00 85.94 141 LEU A CA 1
ATOM 1015 C C . LEU A 1 141 ? -14.539 3.974 22.167 1.00 85.94 141 LEU A C 1
ATOM 1017 O O . LEU A 1 141 ? -14.250 2.960 22.796 1.00 85.94 141 LEU A O 1
ATOM 1021 N N . VAL A 1 142 ? -14.089 5.181 22.523 1.00 85.06 142 VAL A N 1
ATOM 1022 C CA . VAL A 1 142 ? -13.187 5.389 23.670 1.00 85.06 142 VAL A CA 1
ATOM 1023 C C . VAL A 1 142 ? -13.833 4.911 24.973 1.00 85.06 142 VAL A C 1
ATOM 1025 O O . VAL A 1 142 ? -13.178 4.256 25.781 1.00 85.06 142 VAL A O 1
ATOM 1028 N N . THR A 1 143 ? -15.126 5.183 25.174 1.00 87.31 143 THR A N 1
ATOM 1029 C CA . THR A 1 143 ? -15.876 4.698 26.345 1.00 87.31 143 THR A CA 1
ATOM 1030 C C . THR A 1 143 ? -15.936 3.170 26.381 1.00 87.31 143 THR A C 1
ATOM 1032 O O . THR A 1 143 ? -15.687 2.572 27.427 1.00 87.31 143 THR A O 1
ATOM 1035 N N . ALA A 1 144 ? -16.216 2.527 25.246 1.00 86.12 144 ALA A N 1
ATOM 1036 C CA . ALA A 1 144 ? -16.281 1.074 25.141 1.00 86.12 144 ALA A CA 1
ATOM 1037 C C . ALA A 1 144 ? -14.920 0.415 25.423 1.00 86.12 144 ALA A C 1
ATOM 1039 O O . ALA A 1 144 ? -14.865 -0.572 26.157 1.00 86.12 144 ALA A O 1
ATOM 1040 N N . ILE A 1 145 ? -13.827 0.992 24.910 1.00 84.94 145 ILE A N 1
ATOM 1041 C CA . ILE A 1 145 ? -12.456 0.523 25.167 1.00 84.94 145 ILE A CA 1
ATOM 1042 C C . ILE A 1 145 ? -12.094 0.694 26.646 1.00 84.94 145 ILE A C 1
ATOM 1044 O O . ILE A 1 145 ? -11.558 -0.231 27.249 1.00 84.94 145 ILE A O 1
ATOM 1048 N N . LYS A 1 146 ? -12.426 1.839 27.264 1.00 83.31 146 LYS A N 1
ATOM 1049 C CA . LYS A 1 146 ? -12.201 2.074 28.702 1.00 83.31 146 LYS A CA 1
ATOM 1050 C C . LYS A 1 146 ? -12.957 1.074 29.578 1.00 83.31 146 LYS A C 1
ATOM 1052 O O . LYS A 1 146 ? -12.404 0.586 30.558 1.00 83.31 146 LYS A O 1
ATOM 1057 N N . ALA A 1 147 ? -14.207 0.771 29.230 1.00 86.75 147 ALA A N 1
ATOM 1058 C CA . ALA A 1 147 ? -15.045 -0.142 29.999 1.00 86.75 147 ALA A CA 1
ATOM 1059 C C . ALA A 1 147 ? -14.589 -1.603 29.875 1.00 86.75 147 ALA A C 1
ATOM 1061 O O . ALA A 1 147 ? -14.588 -2.335 30.864 1.00 86.75 147 ALA A O 1
ATOM 1062 N N . ASN A 1 148 ? -14.227 -2.049 28.668 1.00 82.62 148 ASN A N 1
ATOM 1063 C CA . ASN A 1 148 ? -13.709 -3.393 28.454 1.00 82.62 148 ASN A CA 1
ATOM 1064 C C . ASN A 1 148 ? -12.798 -3.453 27.209 1.00 82.62 148 ASN A C 1
ATOM 1066 O O . ASN A 1 148 ? -13.286 -3.706 26.101 1.00 82.62 148 ASN A O 1
ATOM 1070 N N . PRO A 1 149 ? -11.476 -3.288 27.381 1.00 74.94 149 PRO A N 1
ATOM 1071 C CA . PRO A 1 149 ? -10.536 -3.221 26.261 1.00 74.94 149 PRO A CA 1
ATOM 1072 C C . PRO A 1 149 ? -10.487 -4.493 25.401 1.00 74.94 149 PRO A C 1
ATOM 1074 O O . PRO A 1 149 ? -10.183 -4.436 24.213 1.00 74.94 149 PRO A O 1
ATOM 1077 N N . GLY A 1 150 ? -10.808 -5.653 25.981 1.00 78.38 150 GLY A N 1
ATOM 1078 C CA . GLY A 1 150 ? -10.810 -6.935 25.271 1.00 78.38 150 GLY A CA 1
ATOM 1079 C C . GLY A 1 150 ? -12.050 -7.175 24.405 1.00 78.38 150 GLY A C 1
ATOM 1080 O O . GLY A 1 150 ? -12.025 -8.051 23.544 1.00 78.38 150 GLY A O 1
ATOM 1081 N N . LYS A 1 151 ? -13.141 -6.420 24.610 1.00 80.69 151 LYS A N 1
ATOM 1082 C CA . LYS A 1 151 ? -14.386 -6.582 23.834 1.00 80.69 151 LYS A CA 1
ATOM 1083 C C . LYS A 1 151 ? -14.380 -5.832 22.509 1.00 80.69 151 LYS A C 1
ATOM 1085 O O . LYS A 1 151 ? -15.127 -6.207 21.606 1.00 80.69 151 LYS A O 1
ATOM 1090 N N . VAL A 1 152 ? -13.583 -4.774 22.395 1.00 80.75 152 VAL A N 1
ATOM 1091 C CA . VAL A 1 152 ? -13.454 -4.022 21.148 1.00 80.75 152 VAL A CA 1
ATOM 1092 C C . VAL A 1 152 ? -12.381 -4.695 20.304 1.00 80.75 152 VAL A C 1
ATOM 1094 O O . VAL A 1 152 ? -11.208 -4.725 20.668 1.00 80.75 152 VAL A O 1
ATOM 1097 N N . VAL A 1 153 ? -12.808 -5.270 19.181 1.00 81.88 153 VAL A N 1
ATOM 1098 C CA . VAL A 1 153 ? -11.918 -5.939 18.233 1.00 81.88 153 VAL A CA 1
ATOM 1099 C C . VAL A 1 153 ? -11.706 -5.031 17.033 1.00 81.88 153 VAL A C 1
ATOM 1101 O O . VAL A 1 153 ? -12.643 -4.745 16.287 1.00 81.88 153 VAL A O 1
ATOM 1104 N N . PHE A 1 154 ? -10.463 -4.610 16.825 1.00 81.50 154 PHE A N 1
ATOM 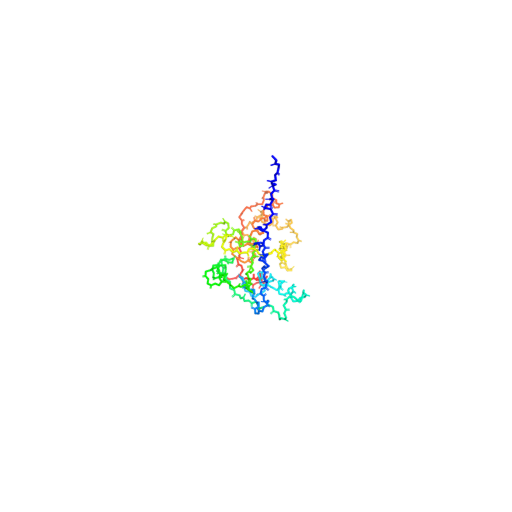1105 C CA . PHE A 1 154 ? -10.063 -3.853 15.647 1.00 81.50 154 PHE A CA 1
ATOM 1106 C C . PHE A 1 154 ? -9.710 -4.801 14.504 1.00 81.50 154 PHE A C 1
ATOM 1108 O O . PHE A 1 154 ? -8.882 -5.696 14.662 1.00 81.50 154 PHE A O 1
ATOM 1115 N N . GLY A 1 155 ? -10.315 -4.597 13.335 1.00 80.31 155 GLY A N 1
ATOM 1116 C CA . GLY A 1 155 ? -9.832 -5.181 12.087 1.00 80.31 155 GLY A CA 1
ATOM 1117 C C . GLY A 1 155 ? -8.869 -4.209 11.417 1.00 80.31 155 GLY A C 1
ATOM 1118 O O . GLY A 1 155 ? -9.282 -3.113 11.051 1.00 80.31 155 GLY A O 1
ATOM 1119 N N . ALA A 1 156 ? -7.608 -4.602 11.243 1.00 75.00 156 ALA A N 1
ATOM 1120 C CA . ALA A 1 156 ? -6.587 -3.770 10.605 1.00 75.00 156 ALA A CA 1
ATOM 1121 C C . ALA A 1 156 ? -5.975 -4.490 9.398 1.00 75.00 156 ALA A C 1
ATOM 1123 O O . ALA A 1 156 ? -5.756 -5.702 9.443 1.00 75.00 156 ALA A O 1
ATOM 1124 N N . GLY A 1 157 ? -5.694 -3.767 8.314 1.00 72.12 157 GLY A N 1
ATOM 1125 C CA . GLY A 1 157 ? -4.961 -4.295 7.169 1.00 72.12 157 GLY A CA 1
ATOM 1126 C C . GLY A 1 157 ? -3.476 -4.490 7.486 1.00 72.12 157 GLY A C 1
ATOM 1127 O O . GLY A 1 157 ? -2.803 -3.604 8.001 1.00 72.12 157 GLY A O 1
ATOM 1128 N N . GLY A 1 158 ? -2.937 -5.658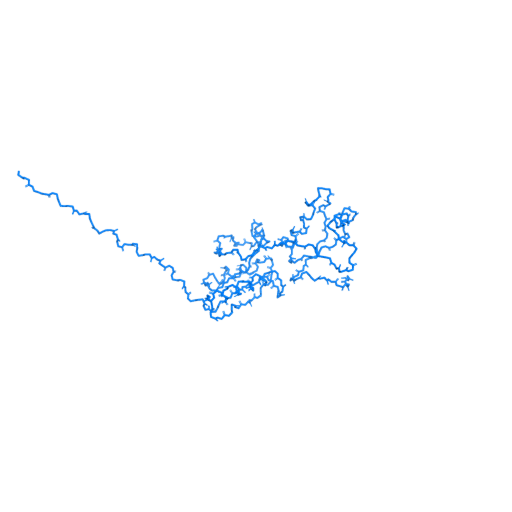 7.141 1.00 73.75 158 GLY A N 1
ATOM 1129 C CA . GLY A 1 158 ? -1.559 -6.043 7.445 1.00 73.75 158 GLY A CA 1
ATOM 1130 C C . GLY A 1 158 ? -1.393 -6.671 8.832 1.00 73.75 158 GLY A C 1
ATOM 1131 O O . GLY A 1 158 ? -2.361 -7.033 9.493 1.00 73.75 158 GLY A O 1
ATOM 1132 N N . SER A 1 159 ? -0.141 -6.870 9.248 1.00 74.06 159 SER A N 1
ATOM 1133 C CA . SER A 1 159 ? 0.220 -7.455 10.549 1.00 74.06 159 SER A CA 1
ATOM 1134 C C . SER A 1 159 ? 0.594 -6.382 11.579 1.00 74.06 159 SER A C 1
ATOM 1136 O O . SER A 1 159 ? 0.521 -5.185 11.300 1.00 74.06 159 SER A O 1
ATOM 1138 N N . VAL A 1 160 ? 1.023 -6.796 12.774 1.00 78.12 160 VAL A N 1
ATOM 1139 C CA . VAL A 1 160 ? 1.593 -5.893 13.790 1.00 78.12 160 VAL A CA 1
ATOM 1140 C C . VAL A 1 160 ? 2.714 -5.043 13.176 1.00 78.12 160 VAL A C 1
ATOM 1142 O O . VAL A 1 160 ? 3.601 -5.575 12.504 1.00 78.12 160 VAL A O 1
ATOM 1145 N N . GLY A 1 161 ? 2.658 -3.725 13.387 1.00 77.81 161 GLY A N 1
ATOM 1146 C CA . GLY A 1 161 ? 3.573 -2.747 12.780 1.00 77.81 161 GLY A CA 1
ATOM 1147 C C . GLY A 1 161 ? 3.139 -2.206 11.409 1.00 77.81 161 GLY A C 1
ATOM 1148 O O . GLY A 1 161 ? 3.806 -1.338 10.857 1.00 77.81 161 GLY A O 1
ATOM 1149 N N . SER A 1 162 ? 2.022 -2.681 10.849 1.00 79.88 162 SER A N 1
ATOM 1150 C CA . SER A 1 162 ? 1.416 -2.077 9.652 1.00 79.88 162 SER A CA 1
ATOM 1151 C C . SER A 1 162 ? 0.817 -0.701 9.949 1.00 79.88 162 SER A C 1
ATOM 1153 O O . SER A 1 162 ? 0.577 -0.354 11.107 1.00 79.88 162 SER A O 1
ATOM 1155 N N . GLN A 1 163 ? 0.536 0.084 8.902 1.00 81.38 163 GLN A N 1
ATOM 1156 C CA . GLN A 1 163 ? -0.088 1.400 9.072 1.00 81.38 163 GLN A CA 1
ATOM 1157 C C . GLN A 1 163 ? -1.445 1.336 9.770 1.00 81.38 163 GLN A C 1
ATOM 1159 O O . GLN A 1 163 ? -1.692 2.151 10.657 1.00 81.38 163 GLN A O 1
ATOM 1164 N N . ASP A 1 164 ? -2.287 0.362 9.433 1.00 80.69 164 ASP A N 1
ATOM 1165 C CA . ASP A 1 164 ? -3.604 0.221 10.057 1.00 80.69 164 ASP A CA 1
ATOM 1166 C C . ASP A 1 164 ? -3.482 -0.242 11.509 1.00 80.69 164 ASP A C 1
ATOM 1168 O O . ASP A 1 164 ? -4.201 0.246 12.381 1.00 80.69 164 ASP A O 1
ATOM 1172 N N . TRP A 1 165 ? -2.525 -1.132 11.798 1.00 80.88 165 TRP A N 1
ATOM 1173 C CA . TRP A 1 165 ? -2.245 -1.542 13.171 1.00 80.88 165 TRP A CA 1
ATOM 1174 C C . TRP A 1 165 ? -1.770 -0.362 14.022 1.00 80.88 165 TRP A C 1
ATOM 1176 O O . TRP A 1 165 ? -2.240 -0.193 15.143 1.00 80.88 165 TRP A O 1
ATOM 1186 N N . MET A 1 166 ? -0.881 0.485 13.490 1.00 81.12 166 MET A N 1
ATOM 1187 C CA . MET A 1 166 ? -0.437 1.694 14.189 1.00 81.12 166 MET A CA 1
ATOM 1188 C C . MET A 1 166 ? -1.599 2.646 14.454 1.00 81.12 166 MET A C 1
ATOM 1190 O O . MET A 1 166 ? -1.718 3.158 15.557 1.00 81.12 166 MET A O 1
ATOM 1194 N N . LYS A 1 167 ? -2.482 2.859 13.472 1.00 80.75 167 LYS A N 1
ATOM 1195 C CA . LYS A 1 167 ? -3.665 3.715 13.635 1.00 80.75 167 LYS A CA 1
ATOM 1196 C C . LYS A 1 167 ? -4.573 3.209 14.757 1.00 80.75 167 LYS A C 1
ATOM 1198 O O . LYS A 1 167 ? -4.976 4.006 15.597 1.00 80.75 167 LYS A O 1
ATOM 1203 N N . ALA A 1 168 ? -4.821 1.898 14.819 1.00 80.25 168 ALA A N 1
ATOM 1204 C CA . ALA A 1 168 ? -5.548 1.287 15.930 1.00 80.25 168 ALA A CA 1
ATOM 1205 C C . ALA A 1 168 ? -4.808 1.492 17.266 1.00 80.25 168 ALA A C 1
ATOM 1207 O O . ALA A 1 168 ? -5.390 2.011 18.211 1.00 80.25 168 ALA A O 1
ATOM 1208 N N . ALA A 1 169 ? -3.501 1.215 17.317 1.00 78.69 169 ALA A N 1
ATOM 1209 C CA . ALA A 1 169 ? -2.680 1.378 18.520 1.00 78.69 169 ALA A CA 1
ATOM 1210 C C . ALA A 1 169 ? -2.533 2.838 18.999 1.00 78.69 169 ALA A C 1
ATOM 1212 O O . ALA A 1 169 ? -2.174 3.075 20.152 1.00 78.69 169 ALA A O 1
ATOM 1213 N N . LEU A 1 170 ? -2.793 3.817 18.128 1.00 78.12 170 LEU A N 1
ATOM 1214 C CA . LEU A 1 170 ? -2.819 5.242 18.456 1.00 78.12 170 LEU A CA 1
ATOM 1215 C C . LEU A 1 170 ? -4.193 5.710 18.953 1.00 78.12 170 LEU A C 1
ATOM 1217 O O . LEU A 1 170 ? -4.280 6.817 19.480 1.00 78.12 170 LEU A O 1
ATOM 1221 N N . THR A 1 171 ? -5.247 4.891 18.859 1.00 74.38 171 THR A N 1
ATOM 1222 C CA . THR A 1 171 ? -6.586 5.232 19.375 1.00 74.38 171 THR A CA 1
ATOM 1223 C C . THR A 1 171 ? -6.550 5.679 20.844 1.00 74.38 171 THR A C 1
ATOM 1225 O O . THR A 1 171 ? -7.152 6.709 21.167 1.00 74.38 171 THR A O 1
ATOM 1228 N N . PRO A 1 172 ? -5.767 5.031 21.733 1.00 69.69 172 PRO A N 1
ATOM 1229 C CA . PRO A 1 172 ? -5.608 5.492 23.105 1.00 69.69 172 PRO A CA 1
ATOM 1230 C C . PRO A 1 172 ? -4.974 6.879 23.243 1.00 69.69 172 PRO A C 1
ATOM 1232 O O . PRO A 1 172 ? -5.208 7.561 24.234 1.00 69.69 172 PRO A O 1
ATOM 1235 N N . MET A 1 173 ? -4.188 7.346 22.270 1.00 63.75 173 MET A N 1
ATOM 1236 C CA . MET A 1 173 ? -3.561 8.670 22.342 1.00 63.75 173 MET A CA 1
ATOM 1237 C C . MET A 1 173 ? -4.562 9.818 22.169 1.00 63.75 173 MET A C 1
ATOM 1239 O O . MET A 1 173 ? -4.271 10.934 22.598 1.00 63.75 173 MET A O 1
ATOM 1243 N N . PHE A 1 174 ? -5.758 9.561 21.628 1.00 65.06 174 PHE A N 1
ATOM 1244 C CA . PHE A 1 174 ? -6.827 10.564 21.580 1.00 65.06 174 PHE A CA 1
ATOM 1245 C C . PHE A 1 174 ? -7.417 10.874 22.966 1.00 65.06 174 PHE A C 1
ATOM 1247 O O . PHE A 1 174 ? -8.074 11.902 23.133 1.00 65.06 174 PHE A O 1
ATOM 1254 N N . ASN A 1 175 ? -7.188 10.023 23.975 1.00 65.69 175 ASN A N 1
ATOM 1255 C CA . ASN A 1 175 ? -7.595 10.278 25.354 1.00 65.69 175 ASN A CA 1
ATOM 1256 C C . ASN A 1 175 ? -6.665 9.556 26.343 1.00 65.69 175 ASN A C 1
ATOM 1258 O O . ASN A 1 175 ? -6.674 8.330 26.413 1.00 65.69 175 ASN A O 1
ATOM 1262 N N . LYS A 1 176 ? -5.931 10.325 27.159 1.00 63.75 176 LYS A N 1
ATOM 1263 C CA . LYS A 1 176 ? -4.874 9.839 28.066 1.00 63.75 176 LYS A CA 1
ATOM 1264 C C . LYS A 1 176 ? -5.292 8.716 29.027 1.00 63.75 176 LYS A C 1
ATOM 1266 O O . LYS A 1 176 ? -4.414 7.962 29.436 1.00 63.75 176 LYS A O 1
ATOM 1271 N N . ASP A 1 177 ? -6.578 8.570 29.355 1.00 67.50 177 ASP A N 1
ATOM 1272 C CA . ASP A 1 177 ? -7.045 7.501 30.258 1.00 67.50 177 ASP A CA 1
ATOM 1273 C C . ASP A 1 177 ? -7.499 6.230 29.519 1.00 67.50 177 ASP A C 1
ATOM 1275 O O . ASP A 1 177 ? -8.110 5.345 30.117 1.00 67.50 177 ASP A O 1
ATOM 1279 N N . THR A 1 178 ? -7.287 6.139 28.206 1.00 63.12 178 THR A N 1
ATOM 1280 C CA . THR A 1 178 ? -7.650 4.943 27.434 1.00 63.12 178 THR A CA 1
ATOM 1281 C C . THR A 1 178 ? -6.625 3.831 27.689 1.00 63.12 178 THR A C 1
ATOM 1283 O O . THR A 1 178 ? -5.419 4.079 27.583 1.00 63.12 178 THR A O 1
ATOM 1286 N N . PRO A 1 179 ? -7.065 2.603 28.022 1.00 63.81 179 PRO A N 1
ATOM 1287 C CA . PRO A 1 179 ? -6.173 1.461 28.185 1.00 63.81 179 PRO A CA 1
ATOM 1288 C C . PRO A 1 179 ? -5.292 1.228 26.951 1.00 63.81 179 PRO A C 1
ATOM 1290 O O . PRO A 1 179 ? -5.751 1.334 25.821 1.00 63.81 179 PRO A O 1
ATOM 1293 N N . LYS A 1 180 ? -4.023 0.858 27.167 1.00 65.69 180 LYS A N 1
ATOM 1294 C CA . LYS A 1 180 ? -3.046 0.571 26.092 1.00 65.69 180 LYS A CA 1
ATOM 1295 C C . LYS A 1 180 ? -3.124 -0.860 25.546 1.00 65.69 180 LYS A C 1
ATOM 1297 O O . LYS A 1 180 ? -2.297 -1.255 24.728 1.00 65.69 180 LYS A O 1
ATOM 1302 N N . HIS A 1 181 ? -4.067 -1.652 26.043 1.00 63.69 181 HIS A N 1
ATOM 1303 C CA . HIS A 1 181 ? -4.274 -3.032 25.631 1.00 63.69 181 HIS A CA 1
ATOM 1304 C C . HIS A 1 181 ? -5.550 -3.093 24.803 1.00 63.69 181 HIS A C 1
ATOM 1306 O O . HIS A 1 181 ? -6.614 -2.780 25.316 1.00 63.69 181 HIS A O 1
ATOM 1312 N N . GLU A 1 182 ? -5.443 -3.489 23.540 1.00 63.31 182 GLU A N 1
ATOM 1313 C CA . GLU A 1 182 ? -6.572 -3.646 22.622 1.00 63.31 182 GLU A CA 1
ATOM 1314 C C . GLU A 1 182 ? -6.370 -4.919 21.796 1.00 63.31 182 GLU A C 1
ATOM 1316 O O . GLU A 1 182 ? -5.235 -5.330 21.534 1.00 63.31 182 GLU A O 1
ATOM 1321 N N . THR A 1 183 ? -7.466 -5.551 21.371 1.00 67.31 183 THR A N 1
ATOM 1322 C CA . THR A 1 183 ? -7.395 -6.733 20.502 1.00 67.31 183 THR A CA 1
ATOM 1323 C C . THR A 1 183 ? -7.459 -6.296 19.043 1.00 67.31 183 THR A C 1
ATOM 1325 O O . THR A 1 183 ? -8.477 -5.779 18.587 1.00 67.31 183 THR A O 1
ATOM 1328 N N . CYS A 1 184 ? -6.383 -6.535 18.293 1.00 66.06 184 CYS A N 1
ATOM 1329 C CA . CYS A 1 184 ? -6.311 -6.240 16.865 1.00 66.06 184 CYS A CA 1
ATOM 1330 C C . CYS A 1 184 ? -6.150 -7.533 16.060 1.00 66.06 184 CYS A C 1
ATOM 1332 O O . CYS A 1 184 ? -5.224 -8.312 16.292 1.00 66.06 184 CYS A O 1
ATOM 1334 N N . VAL A 1 185 ? -7.058 -7.758 15.112 1.00 72.00 185 VAL A N 1
ATOM 1335 C CA . VAL A 1 185 ? -7.057 -8.913 14.214 1.00 72.00 185 VAL A CA 1
ATOM 1336 C C . VAL A 1 185 ? -6.465 -8.489 12.866 1.00 72.00 185 VAL A C 1
ATOM 1338 O O . VAL A 1 185 ? -7.067 -7.668 12.163 1.00 72.00 185 VAL A O 1
ATOM 1341 N N . PRO A 1 186 ? -5.303 -9.047 12.475 1.00 65.56 186 PRO A N 1
ATOM 1342 C CA . PRO A 1 186 ? -4.659 -8.708 11.214 1.00 65.56 186 PRO A CA 1
ATOM 1343 C C . PRO A 1 186 ? -5.439 -9.270 10.018 1.00 65.56 186 PRO A C 1
ATOM 1345 O O . PRO A 1 186 ? -5.842 -10.435 10.004 1.00 65.56 186 PRO A O 1
ATOM 1348 N N . CYS A 1 187 ? -5.618 -8.451 8.983 1.00 58.50 187 CYS A N 1
ATOM 1349 C CA . CYS A 1 187 ? -6.274 -8.815 7.729 1.00 58.50 187 CYS A CA 1
ATOM 1350 C C . CYS A 1 187 ? -5.286 -8.701 6.560 1.00 58.50 187 CYS A C 1
ATOM 1352 O O . CYS A 1 187 ? -4.726 -7.639 6.302 1.00 58.50 187 CYS A O 1
ATOM 1354 N N . VAL A 1 188 ? -5.080 -9.778 5.797 1.00 56.41 188 VAL A N 1
ATOM 1355 C CA . VAL A 1 188 ? -4.260 -9.720 4.574 1.00 56.41 188 VAL A CA 1
ATOM 1356 C C . VAL A 1 188 ? -5.111 -9.167 3.426 1.00 56.41 188 VAL A C 1
ATOM 1358 O O . VAL A 1 188 ? -5.844 -9.921 2.786 1.00 56.41 188 VAL A O 1
ATOM 1361 N N . GLY A 1 189 ? -5.011 -7.861 3.164 1.00 54.59 189 GLY A N 1
ATOM 1362 C CA . GLY A 1 189 ? -5.810 -7.147 2.158 1.00 54.59 189 GLY A CA 1
ATOM 1363 C C . GLY A 1 189 ? -6.714 -6.093 2.800 1.00 54.59 189 GLY A C 1
ATOM 1364 O O . GLY A 1 189 ? -6.345 -5.503 3.812 1.00 54.59 189 GLY A O 1
ATOM 1365 N N . ARG A 1 190 ? -7.892 -5.842 2.219 1.00 48.72 190 ARG A N 1
ATOM 1366 C CA . ARG A 1 190 ? -8.889 -4.941 2.817 1.00 48.72 190 ARG A CA 1
ATOM 1367 C C . ARG A 1 190 ? -9.372 -5.506 4.157 1.00 48.72 190 ARG A C 1
ATOM 1369 O O . ARG A 1 190 ? -9.657 -6.701 4.246 1.00 48.72 190 ARG A O 1
ATOM 1376 N N . ALA A 1 191 ? -9.509 -4.649 5.170 1.00 49.75 191 ALA A N 1
ATOM 1377 C CA . ALA A 1 191 ? -10.226 -4.992 6.392 1.00 49.75 191 ALA A CA 1
ATOM 1378 C C . ALA A 1 191 ? -11.671 -5.365 6.015 1.00 49.75 191 ALA A C 1
ATOM 1380 O O . ALA A 1 191 ? -12.486 -4.512 5.670 1.00 49.75 191 ALA A O 1
ATOM 1381 N N . SER A 1 192 ? -11.967 -6.663 5.976 1.00 38.53 192 SER A N 1
ATOM 1382 C CA . SER A 1 192 ? -13.320 -7.148 5.726 1.00 38.53 192 SER A CA 1
ATOM 1383 C C . SER A 1 192 ? -14.164 -6.794 6.942 1.00 38.53 192 SER A C 1
ATOM 1385 O O . SER A 1 192 ? -13.887 -7.280 8.039 1.00 38.53 192 SER A O 1
ATOM 1387 N N . THR A 1 193 ? -15.233 -6.024 6.750 1.00 37.38 193 THR A N 1
ATOM 1388 C CA . THR A 1 193 ? -16.354 -5.993 7.690 1.00 37.38 193 THR A CA 1
ATOM 1389 C C . THR A 1 193 ? -16.959 -7.395 7.697 1.00 37.38 193 THR A C 1
ATOM 1391 O O . THR A 1 193 ? -17.806 -7.736 6.874 1.00 37.38 193 THR A O 1
ATOM 1394 N N . ARG A 1 194 ? -16.451 -8.292 8.553 1.00 35.12 194 ARG A N 1
ATOM 1395 C CA . ARG A 1 194 ? -17.054 -9.617 8.716 1.00 35.12 194 ARG A CA 1
ATOM 1396 C C . ARG A 1 194 ? -18.457 -9.410 9.279 1.00 35.12 194 ARG A C 1
ATOM 1398 O O . ARG A 1 194 ? -18.627 -9.239 10.482 1.00 35.12 194 ARG A O 1
ATOM 1405 N N . HIS A 1 195 ? -19.460 -9.463 8.408 1.00 31.12 195 HIS A N 1
ATOM 1406 C CA . HIS A 1 195 ? -20.807 -9.839 8.805 1.00 31.12 195 HIS A CA 1
ATOM 1407 C C . HIS A 1 195 ? -20.722 -11.252 9.393 1.00 31.12 195 HIS A C 1
ATOM 1409 O O . HIS A 1 195 ? -20.537 -12.224 8.668 1.00 31.12 195 HIS A O 1
ATOM 1415 N N . GLY A 1 196 ? -20.759 -11.333 10.725 1.00 32.25 196 GLY A N 1
ATOM 1416 C CA . GLY A 1 196 ? -21.067 -12.531 11.503 1.00 32.25 196 GLY A CA 1
ATOM 1417 C C . GLY A 1 196 ? -20.381 -13.832 11.078 1.00 32.25 196 GLY A C 1
ATOM 1418 O O . GLY A 1 196 ? -21.000 -14.672 10.431 1.00 32.25 196 GLY A O 1
ATOM 1419 N N . ARG A 1 197 ? -19.150 -14.066 11.546 1.00 24.64 197 ARG A N 1
ATOM 1420 C CA . ARG A 1 197 ? -18.723 -15.414 11.967 1.00 24.64 197 ARG A CA 1
ATOM 1421 C C . ARG A 1 197 ? -17.408 -15.353 12.741 1.00 24.64 197 ARG A C 1
ATOM 1423 O O . ARG A 1 197 ? -16.322 -15.333 12.163 1.00 24.64 197 ARG A O 1
ATOM 1430 N N . LEU A 1 198 ? -17.556 -15.310 14.063 1.00 26.50 198 LEU A N 1
ATOM 1431 C CA . LEU A 1 198 ? -16.594 -15.878 14.996 1.00 26.50 198 LEU A CA 1
ATOM 1432 C C . LEU A 1 198 ? -16.801 -17.400 14.966 1.00 26.50 198 LEU A C 1
ATOM 1434 O O . LEU A 1 198 ? -17.899 -17.880 15.249 1.00 26.50 198 LEU A O 1
ATOM 1438 N N . LYS A 1 199 ? -15.768 -18.131 14.568 1.00 29.36 199 LYS A N 1
ATOM 1439 C CA . LYS A 1 199 ? -15.445 -19.455 15.092 1.00 29.36 199 LYS A CA 1
ATOM 1440 C C . LYS A 1 199 ? -13.949 -19.455 15.342 1.00 29.36 199 LYS A C 1
ATOM 1442 O O . LYS A 1 199 ? -13.243 -18.880 14.480 1.00 29.36 199 LYS A O 1
#

Radius of gyration: 25.46 Å; chains: 1; bounding box: 90×66×55 Å

pLDDT: mean 78.72, std 17.48, range [24.64, 96.81]

Foldseek 3Di:
DDDDDDDPPDPDPPPPPDPPVPPPQLPQAEEEFQFPPQFPSNVVLVLVQCVCVVVVSHPDGHHYHYNHDDQCLRVVCCCLPPPQPDSRYHYRHDVLNVQCLVVCVSPPDHPVSDDDDDDSDDDDDDDDADPPDPDPDLVSVQVVQLVPQEVDEAEAEADCSHPRNVVVQCSCVVDVSGDSDHHYDYDRHDRDNPPDDDD

Sequence (199 aa):
MRLHHVSVAAVACAGLMALSAWAGPLDKTECVAPAKPGGGFDLTCKLAQSALLDGKYTADPMRVSYMPGGIGAVAYNAIVAQRPAENNTIVAFSGGSLLNLAQGKFGRYGENDVRWLAAVGSDFGAVIVADNSPLKSMKDLVTAIKANPGKVVFGAGGSVGSQDWMKAALTPMFNKDTPKHETCVPCVGRASTRHGRLK

Secondary structure (DSSP, 8-state):
-------------SS------------S-EEEESS-TTSHHHHHHHHHHHHHHHTT--SSPPEEEE--SGGGHHHHHHHHHH-TT-TTEEE---HHHHHHHHTTTTTT--TTSS--------PPP-----TT-S--SHHHHHHHHHH-TTT-EEEEEBSTTSHHHHHHHTGGGGSTTS-S--EEEEESSS-----S---